Protein AF-A0A0S4LIB9-F1 (afdb_monomer_lite)

pLDDT: mean 82.07, std 19.4, range [25.3, 97.94]

Secondary structure (DSSP, 8-state):
---HHHHHHHHHHHHHHHHHHHHHHHHHHHHHHHHHHTTTTTHHHHTTSHHHHHHHHHHHHHHHHHHHHHHH-TT-TTSHHHHHHHHHHTHHHHSHHHHHHHHTPPTT-GGG-S----HHHHHHHHHHHHT-THHHHHHHHIIIIIIS--HHHHH-HHHHHHHS---HHHHHHHHHHHHSTTTS--S-SSS-S--

Structure (mmCIF, N/CA/C/O backbone):
data_AF-A0A0S4LIB9-F1
#
_entry.id   AF-A0A0S4LIB9-F1
#
loop_
_atom_site.group_PDB
_atom_site.id
_atom_site.type_symbol
_atom_site.label_atom_id
_atom_site.label_alt_id
_atom_site.label_comp_id
_atom_site.label_asym_id
_atom_site.label_entity_id
_atom_site.label_seq_id
_atom_site.pdbx_PDB_ins_code
_atom_site.Cartn_x
_atom_site.Cartn_y
_atom_site.Cartn_z
_atom_site.occupancy
_atom_site.B_iso_or_equiv
_atom_site.auth_seq_id
_atom_site.auth_comp_id
_atom_site.auth_asym_id
_atom_site.auth_atom_id
_atom_site.pdbx_PDB_model_num
ATOM 1 N N . MET A 1 1 ? -10.037 14.309 29.198 1.00 54.78 1 MET A N 1
ATOM 2 C CA . MET A 1 1 ? -11.025 13.397 28.582 1.00 54.78 1 MET A CA 1
ATOM 3 C C . MET A 1 1 ? -11.028 13.660 27.088 1.00 54.78 1 MET A C 1
ATOM 5 O O . MET A 1 1 ? -11.389 14.761 26.694 1.00 54.78 1 MET A O 1
ATOM 9 N N . THR A 1 2 ? -10.557 12.719 26.272 1.00 66.50 2 THR A N 1
ATOM 10 C CA . THR A 1 2 ? -10.543 12.875 24.808 1.00 66.50 2 THR A CA 1
ATOM 11 C C . THR A 1 2 ? -11.977 12.878 24.280 1.00 66.50 2 THR A C 1
ATOM 13 O O . THR A 1 2 ? -12.785 12.035 24.670 1.00 66.50 2 THR A O 1
ATOM 16 N N . ASN A 1 3 ? -12.316 13.844 23.427 1.00 86.75 3 ASN A N 1
ATOM 17 C CA . ASN A 1 3 ? -13.663 13.992 22.889 1.00 86.75 3 ASN A CA 1
ATOM 18 C C . ASN A 1 3 ? -13.967 12.844 21.909 1.00 86.75 3 ASN A C 1
ATOM 20 O O . ASN A 1 3 ? -13.290 12.690 20.897 1.00 86.75 3 ASN A O 1
ATOM 24 N N . ILE A 1 4 ? -15.002 12.046 22.186 1.00 86.19 4 ILE A N 1
ATOM 25 C CA . ILE A 1 4 ? -15.409 10.899 21.351 1.00 86.19 4 ILE A CA 1
ATOM 26 C C . ILE A 1 4 ? -15.610 11.311 19.888 1.00 86.19 4 ILE A C 1
ATOM 28 O O . ILE A 1 4 ? -15.145 10.623 18.983 1.00 86.19 4 ILE A O 1
ATOM 32 N N . ARG A 1 5 ? -16.251 12.464 19.655 1.00 87.06 5 ARG A N 1
ATOM 33 C CA . ARG A 1 5 ? -16.500 12.976 18.298 1.00 87.06 5 ARG A CA 1
ATOM 34 C C . ARG A 1 5 ? -15.205 13.295 17.559 1.00 87.06 5 ARG A C 1
ATOM 36 O O . ARG A 1 5 ? -15.140 13.183 16.339 1.00 87.06 5 ARG A O 1
ATOM 43 N N . GLU A 1 6 ? -14.177 13.710 18.292 1.00 91.31 6 GLU A N 1
ATOM 44 C CA . GLU A 1 6 ? -12.869 14.006 17.722 1.00 91.31 6 GLU A CA 1
ATOM 45 C C . GLU A 1 6 ? -12.156 12.726 17.284 1.00 91.31 6 GLU A C 1
ATOM 47 O O . GLU A 1 6 ? -11.658 12.676 16.163 1.00 91.31 6 GLU A O 1
ATOM 52 N N . ILE A 1 7 ? -12.188 11.671 18.105 1.00 90.81 7 ILE A N 1
ATOM 53 C CA . ILE A 1 7 ? -11.629 10.354 17.754 1.00 90.81 7 ILE A CA 1
ATOM 54 C C . ILE A 1 7 ? -12.333 9.782 16.519 1.00 90.81 7 ILE A C 1
ATOM 56 O O . ILE A 1 7 ? -11.667 9.289 15.614 1.00 90.81 7 ILE A O 1
ATOM 60 N N . GLU A 1 8 ? -13.663 9.882 16.438 1.00 88.81 8 GLU A N 1
ATOM 61 C CA . GLU A 1 8 ? -14.413 9.436 15.256 1.00 88.81 8 GLU A CA 1
ATOM 62 C C . GLU A 1 8 ? -14.016 10.215 14.004 1.00 88.81 8 GLU A C 1
ATOM 64 O O . GLU A 1 8 ? -13.727 9.623 12.966 1.00 88.81 8 GLU A O 1
ATOM 69 N N . LYS A 1 9 ? -13.935 11.546 14.103 1.00 92.62 9 LYS A N 1
ATOM 70 C CA . LYS A 1 9 ? -13.492 12.381 12.986 1.00 92.62 9 LYS A CA 1
ATOM 71 C C . LYS A 1 9 ? -12.070 12.023 12.553 1.00 92.62 9 LYS A C 1
ATOM 73 O O . LYS A 1 9 ? -11.800 11.958 11.353 1.00 92.62 9 LYS A O 1
ATOM 78 N N . GLN A 1 10 ? -11.167 11.785 13.504 1.00 93.56 10 GLN A N 1
ATOM 79 C CA . GLN A 1 10 ? -9.797 11.358 13.224 1.00 93.56 10 GLN A CA 1
ATOM 80 C C . GLN A 1 10 ? -9.772 9.988 12.543 1.00 93.56 10 GLN A C 1
ATOM 82 O O . GLN A 1 10 ? -9.102 9.854 11.523 1.00 93.56 10 GLN A O 1
ATOM 87 N N . PHE A 1 11 ? -10.540 9.012 13.034 1.00 91.94 11 PHE A N 1
ATOM 88 C CA . PHE A 1 11 ? -10.666 7.688 12.424 1.00 91.94 11 PHE A CA 1
ATOM 89 C C . PHE A 1 11 ? -11.157 7.779 10.976 1.00 91.94 11 PHE A C 1
ATOM 91 O O . PHE A 1 11 ? -10.523 7.233 10.075 1.00 91.94 11 PHE A O 1
ATOM 98 N N . GLU A 1 12 ? -12.244 8.517 10.739 1.00 91.38 12 GLU A N 1
ATOM 99 C CA . GLU A 1 12 ? -12.816 8.712 9.404 1.00 91.38 12 GLU A CA 1
ATOM 100 C C . GLU A 1 12 ? -11.836 9.404 8.457 1.00 91.38 12 GLU A C 1
ATOM 102 O O . GLU A 1 12 ? -11.647 8.971 7.320 1.00 91.38 12 GLU A O 1
ATOM 107 N N . THR A 1 13 ? -11.142 10.431 8.948 1.00 94.44 13 THR A N 1
ATOM 108 C CA . THR A 1 13 ? -10.100 11.126 8.185 1.00 94.44 13 THR A CA 1
ATOM 109 C C . THR A 1 13 ? -8.956 10.177 7.835 1.00 94.44 13 THR A C 1
ATOM 111 O O . THR A 1 13 ? -8.497 10.151 6.694 1.00 94.44 13 THR A O 1
ATOM 114 N N . TYR A 1 14 ? -8.506 9.365 8.794 1.00 93.88 14 TYR A N 1
ATOM 115 C CA . TYR A 1 14 ? -7.437 8.395 8.581 1.00 93.88 14 TYR A CA 1
ATOM 116 C C . TYR A 1 14 ? -7.839 7.359 7.531 1.00 93.88 14 TYR A C 1
ATOM 118 O O . TYR A 1 14 ? -7.091 7.108 6.586 1.00 93.88 14 TYR A O 1
ATOM 126 N N . ARG A 1 15 ? -9.050 6.810 7.658 1.00 91.19 15 ARG A N 1
ATOM 127 C CA . ARG A 1 15 ? -9.624 5.840 6.726 1.00 91.19 15 ARG A CA 1
ATOM 128 C C . ARG A 1 15 ? -9.729 6.414 5.316 1.00 91.19 15 ARG A C 1
ATOM 130 O O . ARG A 1 15 ? -9.268 5.778 4.371 1.00 91.19 15 ARG A O 1
ATOM 137 N N . ALA A 1 16 ? -10.301 7.609 5.168 1.00 92.81 16 ALA A N 1
ATOM 138 C CA . ALA A 1 16 ? -10.462 8.267 3.874 1.00 92.81 16 ALA A CA 1
ATOM 139 C C . ALA A 1 16 ? -9.106 8.540 3.207 1.00 92.81 16 ALA A C 1
ATOM 141 O O . ALA A 1 16 ? -8.923 8.239 2.025 1.00 92.81 16 ALA A O 1
ATOM 142 N N . ASN A 1 17 ? -8.136 9.037 3.979 1.00 93.06 17 ASN A N 1
ATOM 143 C CA . ASN A 1 17 ? -6.787 9.289 3.488 1.00 93.06 17 ASN A CA 1
ATOM 144 C C . ASN A 1 17 ? -6.104 7.991 3.054 1.00 93.06 17 ASN A C 1
ATOM 146 O O . ASN A 1 17 ? -5.649 7.907 1.918 1.00 93.06 17 ASN A O 1
ATOM 150 N N . LEU A 1 18 ? -6.083 6.956 3.901 1.00 92.94 18 LEU A N 1
ATOM 151 C CA . LEU A 1 18 ? -5.484 5.670 3.539 1.00 92.94 18 LEU A CA 1
ATOM 152 C C . LEU A 1 18 ? -6.138 5.065 2.302 1.00 92.94 18 LEU A C 1
ATOM 154 O O . LEU A 1 18 ? -5.420 4.591 1.432 1.00 92.94 18 LEU A O 1
ATOM 158 N N . ASN A 1 19 ? -7.467 5.122 2.189 1.00 91.06 19 ASN A N 1
ATOM 159 C CA . ASN A 1 19 ? -8.179 4.621 1.018 1.00 91.06 19 ASN A CA 1
ATOM 160 C C . ASN A 1 19 ? -7.799 5.380 -0.264 1.00 91.06 19 ASN A C 1
ATOM 162 O O . ASN A 1 19 ? -7.596 4.767 -1.311 1.00 91.06 19 ASN A O 1
ATOM 166 N N . SER A 1 20 ? -7.663 6.705 -0.186 1.00 91.88 20 SER A N 1
ATOM 167 C CA . SER A 1 20 ? -7.217 7.533 -1.312 1.00 91.88 20 SER A CA 1
ATOM 168 C C . SER A 1 20 ? -5.798 7.163 -1.759 1.00 91.88 20 SER A C 1
ATOM 170 O O . SER A 1 20 ? -5.552 6.935 -2.944 1.00 91.88 20 SER A O 1
ATOM 172 N N . GLU A 1 21 ? -4.874 7.007 -0.809 1.00 91.44 21 GLU A N 1
ATOM 173 C CA . GLU A 1 21 ? -3.478 6.653 -1.095 1.00 91.44 21 GLU A CA 1
ATOM 174 C C . GLU A 1 21 ? -3.339 5.213 -1.619 1.00 91.44 21 GLU A C 1
ATOM 176 O O . GLU A 1 21 ? -2.616 4.954 -2.583 1.00 91.44 21 GLU A O 1
ATOM 181 N N . ALA A 1 22 ? -4.095 4.280 -1.043 1.00 88.56 22 ALA A N 1
ATOM 182 C CA . ALA A 1 22 ? -4.253 2.907 -1.508 1.00 88.56 22 ALA A CA 1
ATOM 183 C C . ALA A 1 22 ? -4.773 2.836 -2.952 1.00 88.56 22 ALA A C 1
ATOM 185 O O . ALA A 1 22 ? -4.210 2.129 -3.791 1.00 88.56 22 ALA A O 1
ATOM 186 N N . THR A 1 23 ? -5.824 3.602 -3.251 1.00 90.00 23 THR A N 1
ATOM 187 C CA . THR A 1 23 ? -6.418 3.689 -4.591 1.00 90.00 23 THR A CA 1
ATOM 188 C C . THR A 1 23 ? -5.414 4.254 -5.586 1.00 90.00 23 THR A C 1
ATOM 190 O O . THR A 1 23 ? -5.241 3.711 -6.676 1.00 90.00 23 THR A O 1
ATOM 193 N N . ARG A 1 24 ? -4.692 5.310 -5.203 1.00 91.25 24 ARG A N 1
ATOM 194 C CA . ARG A 1 24 ? -3.637 5.905 -6.025 1.00 91.25 24 ARG A CA 1
ATOM 195 C C . ARG A 1 24 ? -2.539 4.894 -6.357 1.00 91.25 24 ARG A C 1
ATOM 197 O O . ARG A 1 24 ? -2.194 4.748 -7.530 1.00 91.25 24 ARG A O 1
ATOM 204 N N . LEU A 1 25 ? -2.038 4.157 -5.362 1.00 90.38 25 LEU A N 1
ATOM 205 C CA . LEU A 1 25 ? -1.065 3.086 -5.584 1.00 90.38 25 LEU A CA 1
ATOM 206 C C . LEU A 1 25 ? -1.624 2.011 -6.530 1.00 90.38 25 LEU A C 1
ATOM 208 O O . LEU A 1 25 ? -0.943 1.611 -7.475 1.00 90.38 25 LEU A O 1
ATOM 212 N N . ALA A 1 26 ? -2.867 1.572 -6.320 1.00 87.25 26 ALA A N 1
ATOM 213 C CA . ALA A 1 26 ? -3.513 0.587 -7.183 1.00 87.25 26 ALA A CA 1
ATOM 214 C C . ALA A 1 26 ? -3.605 1.069 -8.642 1.00 87.25 26 ALA A C 1
ATOM 216 O O . ALA A 1 26 ? -3.322 0.294 -9.557 1.00 87.25 26 ALA A O 1
ATOM 217 N N . CYS A 1 27 ? -3.919 2.348 -8.869 1.00 89.94 27 CYS A N 1
ATOM 218 C CA . CYS A 1 27 ? -3.935 2.957 -10.198 1.00 89.94 27 CYS A CA 1
ATOM 219 C C . CYS A 1 27 ? -2.549 2.958 -10.857 1.00 89.94 27 CYS A C 1
ATOM 221 O O . CYS A 1 27 ? -2.440 2.577 -12.024 1.00 89.94 27 CYS A O 1
ATOM 223 N N . TYR A 1 28 ? -1.487 3.328 -10.129 1.00 90.88 28 TYR A N 1
ATOM 224 C CA . TYR A 1 28 ? -0.123 3.281 -10.669 1.00 90.88 28 TYR A CA 1
ATOM 225 C C . TYR A 1 28 ? 0.289 1.864 -11.051 1.00 90.88 28 TYR A C 1
ATOM 227 O O . TYR A 1 28 ? 0.754 1.647 -12.168 1.00 90.88 28 TYR A O 1
ATOM 235 N N . VAL A 1 29 ? 0.049 0.890 -10.168 1.00 87.75 29 VAL A N 1
ATOM 236 C CA . VAL A 1 29 ? 0.340 -0.524 -10.439 1.00 87.75 29 VAL A CA 1
ATOM 237 C C . VAL A 1 29 ? -0.451 -1.018 -11.649 1.00 87.75 29 VAL A C 1
ATOM 239 O O . VAL A 1 29 ? 0.112 -1.685 -12.515 1.00 87.75 29 VAL A O 1
ATOM 242 N N . ALA A 1 30 ? -1.739 -0.678 -11.749 1.00 87.56 30 ALA A N 1
ATOM 243 C CA . ALA A 1 30 ? -2.583 -1.087 -12.867 1.00 87.56 30 ALA A CA 1
ATOM 244 C C . ALA A 1 30 ? -2.116 -0.491 -14.203 1.00 87.56 30 ALA A C 1
ATOM 246 O O . ALA A 1 30 ? -2.070 -1.209 -15.203 1.00 87.56 30 ALA A O 1
ATOM 247 N N . LEU A 1 31 ? -1.753 0.795 -14.230 1.00 93.00 31 LEU A N 1
ATOM 248 C CA . LEU A 1 31 ? -1.257 1.455 -15.436 1.00 93.00 31 LEU A CA 1
ATOM 249 C C . LEU A 1 31 ? 0.112 0.909 -15.852 1.00 93.00 31 LEU A C 1
ATOM 251 O O . LEU A 1 31 ? 0.278 0.510 -17.002 1.00 93.00 31 LEU A O 1
ATOM 255 N N . TYR A 1 32 ? 1.056 0.827 -14.912 1.00 90.44 32 TYR A N 1
ATOM 256 C CA . TYR A 1 32 ? 2.389 0.265 -15.137 1.00 90.44 32 TYR A CA 1
ATOM 257 C C . TYR A 1 32 ? 2.297 -1.162 -15.693 1.00 90.44 32 TYR A C 1
ATOM 259 O O . TYR A 1 32 ? 2.910 -1.485 -16.709 1.00 90.44 32 TYR A O 1
ATOM 267 N N . LYS A 1 33 ? 1.429 -1.990 -15.100 1.00 86.75 33 LYS A N 1
ATOM 268 C CA . LYS A 1 33 ? 1.143 -3.343 -15.578 1.00 86.75 33 LYS A CA 1
ATOM 269 C C . LYS A 1 33 ? 0.597 -3.353 -17.008 1.00 86.75 33 LYS A C 1
ATOM 271 O O . LYS A 1 33 ? 1.079 -4.123 -17.831 1.00 86.75 33 LYS A O 1
ATOM 276 N N . ARG A 1 34 ? -0.403 -2.519 -17.316 1.00 91.31 34 ARG A N 1
ATOM 277 C CA . ARG A 1 34 ? -0.998 -2.457 -18.663 1.00 91.31 34 ARG A CA 1
ATOM 278 C C . ARG A 1 34 ? 0.022 -2.039 -19.718 1.00 91.31 34 ARG A C 1
ATOM 280 O O . ARG A 1 34 ? 0.034 -2.633 -20.790 1.00 91.31 34 ARG A O 1
ATOM 287 N N . LEU A 1 35 ? 0.872 -1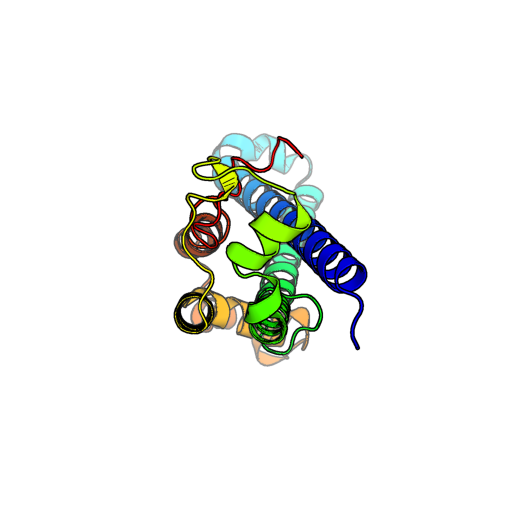.056 -19.415 1.00 91.69 35 LEU A N 1
ATOM 288 C CA . LEU A 1 35 ? 1.952 -0.631 -20.311 1.00 91.69 35 LEU A CA 1
ATOM 289 C C . LEU A 1 35 ? 2.951 -1.765 -20.557 1.00 91.69 35 LEU A C 1
ATOM 291 O O . LEU A 1 35 ? 3.347 -1.990 -21.696 1.00 91.69 35 LEU A O 1
ATOM 295 N N . TYR A 1 36 ? 3.309 -2.511 -19.511 1.00 88.94 36 TYR A N 1
ATOM 296 C CA . TYR A 1 36 ? 4.219 -3.645 -19.628 1.00 88.94 36 TYR A CA 1
ATOM 297 C C . TYR A 1 36 ? 3.622 -4.798 -20.452 1.00 88.94 36 TYR A C 1
ATOM 299 O O . TYR A 1 36 ? 4.251 -5.268 -21.396 1.00 88.94 36 TYR A O 1
ATOM 307 N N . GLU A 1 37 ? 2.393 -5.228 -20.141 1.00 88.88 37 GLU A N 1
ATOM 308 C CA . GLU A 1 37 ? 1.721 -6.343 -20.831 1.00 88.88 37 GLU A CA 1
ATOM 309 C C . GLU A 1 37 ? 1.414 -6.030 -22.300 1.00 88.88 37 GLU A C 1
ATOM 311 O O . GLU A 1 37 ? 1.467 -6.930 -23.135 1.00 88.88 37 GLU A O 1
ATOM 316 N N . ARG A 1 38 ? 1.105 -4.766 -22.626 1.00 92.81 38 ARG A N 1
ATOM 317 C CA . ARG A 1 38 ? 0.766 -4.343 -23.994 1.00 92.81 38 ARG A CA 1
ATOM 318 C C . ARG A 1 38 ? 1.962 -3.874 -24.821 1.00 92.81 38 ARG A C 1
ATOM 320 O O . ARG A 1 38 ? 1.802 -3.430 -25.956 1.00 92.81 38 ARG A O 1
ATOM 327 N N . ARG A 1 39 ? 3.175 -3.949 -24.269 1.00 91.19 39 ARG A N 1
ATOM 328 C CA . ARG A 1 39 ? 4.379 -3.468 -24.955 1.00 91.19 39 ARG A CA 1
ATOM 329 C C . ARG A 1 39 ? 4.632 -4.214 -26.262 1.00 91.19 39 ARG A C 1
ATOM 331 O O . ARG A 1 39 ? 4.985 -3.591 -27.256 1.00 91.19 39 ARG A O 1
ATOM 338 N N . ASN A 1 40 ? 4.454 -5.534 -26.260 1.00 88.56 40 ASN A N 1
ATOM 339 C CA . ASN A 1 40 ? 4.797 -6.374 -27.409 1.00 88.56 40 ASN A CA 1
ATOM 340 C C . ASN A 1 40 ? 3.812 -6.210 -28.570 1.00 88.56 40 ASN A C 1
ATOM 342 O O . ASN A 1 40 ? 4.234 -6.162 -29.721 1.00 88.56 40 ASN A O 1
ATOM 346 N N . ASP A 1 41 ? 2.513 -6.090 -28.291 1.00 95.81 41 ASP A N 1
ATOM 347 C CA . ASP A 1 41 ? 1.488 -5.957 -29.331 1.00 95.81 41 ASP A CA 1
ATOM 348 C C . ASP A 1 41 ? 1.242 -4.503 -29.767 1.00 95.81 41 ASP A C 1
ATOM 350 O O . ASP A 1 41 ? 0.597 -4.283 -30.788 1.00 95.81 41 ASP A O 1
ATOM 354 N N . ARG A 1 42 ? 1.767 -3.515 -29.026 1.00 95.25 42 ARG A N 1
ATOM 355 C CA . ARG A 1 42 ? 1.716 -2.078 -29.365 1.00 95.25 42 ARG A CA 1
ATOM 356 C C . ARG A 1 42 ? 3.090 -1.457 -29.596 1.00 95.25 42 ARG A C 1
ATOM 358 O O . ARG A 1 42 ? 3.257 -0.242 -29.489 1.00 95.25 42 ARG A O 1
ATOM 365 N N . LEU A 1 43 ? 4.090 -2.284 -29.904 1.00 95.31 43 LEU A N 1
ATOM 366 C CA . LEU A 1 43 ? 5.476 -1.838 -30.035 1.00 95.31 43 LEU A CA 1
ATOM 367 C C . LEU A 1 43 ? 5.628 -0.756 -31.110 1.00 95.31 43 LEU A C 1
ATOM 369 O O . LEU A 1 43 ? 6.347 0.220 -30.907 1.00 95.31 43 LEU A O 1
ATOM 373 N N . ARG A 1 44 ? 4.924 -0.904 -32.240 1.00 97.19 44 ARG A N 1
ATOM 374 C CA . ARG A 1 44 ? 4.965 0.062 -33.345 1.00 97.19 44 ARG A CA 1
ATOM 375 C C . ARG A 1 44 ? 4.459 1.433 -32.901 1.00 97.19 44 ARG A C 1
ATOM 377 O O . ARG A 1 44 ? 5.098 2.435 -33.201 1.00 97.19 44 ARG A O 1
ATOM 384 N N . GLU A 1 45 ? 3.339 1.475 -32.189 1.00 96.81 45 GLU A N 1
ATOM 385 C CA . GLU A 1 45 ? 2.737 2.705 -31.685 1.00 96.81 45 GLU A CA 1
ATOM 386 C C . GLU A 1 45 ? 3.592 3.335 -30.580 1.00 96.81 45 GLU A C 1
ATOM 388 O O . GLU A 1 45 ? 3.809 4.545 -30.586 1.00 96.81 45 GLU A O 1
ATOM 393 N N . MET A 1 46 ? 4.142 2.529 -29.667 1.00 95.31 46 MET A N 1
ATOM 394 C CA . MET A 1 46 ? 5.036 3.023 -28.613 1.00 95.31 46 MET A CA 1
ATOM 395 C C . MET A 1 46 ? 6.342 3.602 -29.178 1.00 95.31 46 MET A C 1
ATOM 397 O O . MET A 1 46 ? 6.862 4.587 -28.653 1.00 95.31 46 MET A O 1
ATOM 401 N N . ASN A 1 47 ? 6.837 3.048 -30.287 1.00 96.31 47 ASN A N 1
ATOM 402 C CA . ASN A 1 47 ? 8.027 3.539 -30.982 1.00 96.31 47 ASN A CA 1
ATOM 403 C C . ASN A 1 47 ? 7.814 4.868 -31.727 1.00 96.31 47 ASN A C 1
ATOM 405 O O . ASN A 1 47 ? 8.792 5.441 -32.198 1.00 96.31 47 ASN A O 1
ATOM 409 N N . LEU A 1 48 ? 6.585 5.398 -31.803 1.00 97.94 48 LEU A N 1
ATOM 410 C CA . LEU A 1 48 ? 6.354 6.767 -32.286 1.00 97.94 48 LEU A CA 1
ATOM 411 C C . LEU A 1 48 ? 6.870 7.820 -31.293 1.00 97.94 48 LEU A C 1
ATOM 413 O O . LEU A 1 48 ? 7.245 8.915 -31.699 1.00 97.94 48 LEU A O 1
ATOM 417 N N . ALA A 1 49 ? 6.895 7.493 -29.997 1.00 97.38 49 ALA A N 1
ATOM 418 C CA . ALA A 1 49 ? 7.349 8.387 -28.933 1.00 97.38 49 ALA A CA 1
ATOM 419 C C . ALA A 1 49 ? 8.094 7.605 -27.830 1.00 97.38 49 ALA A C 1
ATOM 421 O O . ALA A 1 49 ? 7.652 7.570 -26.678 1.00 97.38 49 ALA A O 1
ATOM 422 N N . PRO A 1 50 ? 9.238 6.973 -28.149 1.00 95.50 50 PRO A N 1
ATOM 423 C CA . PRO A 1 50 ? 9.905 6.044 -27.239 1.00 95.50 50 PRO A CA 1
ATOM 424 C C . PRO A 1 50 ? 10.354 6.723 -25.940 1.00 95.50 50 PRO A C 1
ATOM 426 O O . PRO A 1 50 ? 10.168 6.162 -24.863 1.00 95.50 50 PRO A O 1
ATOM 429 N N . ALA A 1 51 ? 10.869 7.955 -26.021 1.00 96.88 51 ALA A N 1
ATOM 430 C CA . ALA A 1 51 ? 11.283 8.725 -24.849 1.00 96.88 51 ALA A CA 1
ATOM 431 C C . ALA A 1 51 ? 10.122 8.943 -23.864 1.00 96.88 51 ALA A C 1
ATOM 433 O O . ALA A 1 51 ? 10.290 8.739 -22.667 1.00 96.88 51 ALA A O 1
ATOM 434 N N . PHE A 1 52 ? 8.925 9.268 -24.367 1.00 97.00 52 PHE A N 1
ATOM 435 C CA . PHE A 1 52 ? 7.740 9.447 -23.527 1.00 97.00 52 PHE A CA 1
ATOM 436 C C . PHE A 1 52 ? 7.384 8.161 -22.776 1.00 97.00 52 PHE A C 1
ATOM 438 O O . PHE A 1 52 ? 7.236 8.184 -21.555 1.00 97.00 52 PHE A O 1
ATOM 445 N N . PHE A 1 53 ? 7.273 7.032 -23.483 1.00 95.12 53 PHE A N 1
ATOM 446 C CA . PHE A 1 53 ? 6.874 5.771 -22.857 1.00 95.12 53 PHE A CA 1
ATOM 447 C C . PHE A 1 53 ? 7.927 5.234 -21.888 1.00 95.12 53 PHE A C 1
ATOM 449 O O . PHE A 1 53 ? 7.551 4.710 -20.839 1.00 95.12 53 PHE A O 1
ATOM 456 N N . LEU A 1 54 ? 9.218 5.384 -22.196 1.00 93.00 54 LEU A N 1
ATOM 457 C CA . LEU A 1 54 ? 10.300 5.009 -21.284 1.00 93.00 54 LEU A CA 1
ATOM 458 C C . LEU A 1 54 ? 10.249 5.852 -20.007 1.00 93.00 54 LEU A C 1
ATOM 460 O O . LEU A 1 54 ? 10.107 5.298 -18.919 1.00 93.00 54 LEU A O 1
ATOM 464 N N . THR A 1 55 ? 10.242 7.182 -20.132 1.00 95.81 55 THR A N 1
ATOM 465 C CA . THR A 1 55 ? 10.185 8.081 -18.972 1.00 95.81 55 THR A CA 1
ATOM 466 C C . THR A 1 55 ? 8.921 7.868 -18.141 1.00 95.81 55 THR A C 1
ATOM 468 O O . THR A 1 55 ? 8.999 7.823 -16.915 1.00 95.81 55 THR A O 1
ATOM 471 N N . ALA A 1 56 ? 7.758 7.692 -18.773 1.00 96.25 56 ALA A N 1
ATOM 472 C CA . ALA A 1 56 ? 6.509 7.431 -18.061 1.00 96.25 56 ALA A CA 1
ATOM 473 C C . ALA A 1 56 ? 6.547 6.096 -17.300 1.00 96.25 56 ALA A C 1
ATOM 475 O O . ALA A 1 56 ? 6.084 6.020 -16.162 1.00 96.25 56 ALA A O 1
ATOM 476 N N . THR A 1 57 ? 7.116 5.053 -17.906 1.00 93.19 57 THR A N 1
ATOM 477 C CA . THR A 1 57 ? 7.254 3.725 -17.291 1.00 93.19 57 THR A CA 1
ATOM 478 C C . THR A 1 57 ? 8.197 3.772 -16.087 1.00 93.19 57 THR A C 1
ATOM 480 O O . THR A 1 57 ? 7.843 3.268 -15.020 1.00 93.19 57 THR A O 1
ATOM 483 N N . ASP A 1 58 ? 9.345 4.440 -16.219 1.00 91.38 58 ASP A N 1
ATOM 484 C CA . ASP A 1 58 ? 10.326 4.600 -15.140 1.00 91.38 58 ASP A CA 1
ATOM 485 C C . ASP A 1 58 ? 9.779 5.458 -13.990 1.00 91.38 58 ASP A C 1
ATOM 487 O O . ASP A 1 58 ? 9.935 5.120 -12.810 1.00 91.38 58 ASP A O 1
ATOM 491 N N . ALA A 1 59 ? 9.074 6.545 -14.318 1.00 95.50 59 ALA A N 1
ATOM 492 C CA . ALA A 1 59 ? 8.416 7.397 -13.334 1.00 95.50 59 ALA A CA 1
ATOM 493 C C . ALA A 1 59 ? 7.313 6.643 -12.578 1.00 95.50 59 ALA A C 1
ATOM 495 O O . ALA A 1 59 ? 7.222 6.752 -11.354 1.00 95.50 59 ALA A O 1
ATOM 496 N N . LEU A 1 60 ? 6.502 5.841 -13.278 1.00 93.81 60 LEU A N 1
ATOM 497 C CA . LEU A 1 60 ? 5.478 4.997 -12.657 1.00 93.81 60 LEU A CA 1
ATOM 498 C C . LEU A 1 60 ? 6.093 3.966 -11.714 1.00 93.81 60 LEU A C 1
ATOM 500 O O . LEU A 1 60 ? 5.612 3.810 -10.593 1.00 93.81 60 LEU A O 1
ATOM 504 N N . PHE A 1 61 ? 7.157 3.287 -12.137 1.00 90.56 61 PHE A N 1
ATOM 505 C CA . PHE A 1 61 ? 7.846 2.311 -11.298 1.00 90.56 61 PHE A CA 1
ATOM 506 C C . PHE A 1 61 ? 8.411 2.952 -10.024 1.00 90.56 61 PHE A C 1
ATOM 508 O O . PHE A 1 61 ? 8.165 2.465 -8.919 1.00 90.56 61 PHE A O 1
ATOM 515 N N . SER A 1 62 ? 9.077 4.099 -10.170 1.00 92.12 62 SER A N 1
ATOM 516 C CA . SER A 1 62 ? 9.597 4.887 -9.047 1.00 92.12 62 SER A CA 1
ATOM 517 C C . SER A 1 62 ? 8.478 5.306 -8.090 1.00 92.12 62 SER A C 1
ATOM 519 O O . SER A 1 62 ? 8.594 5.145 -6.875 1.00 92.12 62 SER A O 1
ATOM 521 N N . ALA A 1 63 ? 7.352 5.786 -8.628 1.00 94.75 63 ALA A N 1
ATOM 522 C CA . ALA A 1 63 ? 6.187 6.143 -7.829 1.00 94.75 63 ALA A CA 1
ATOM 523 C C . ALA A 1 63 ? 5.648 4.933 -7.054 1.00 94.75 63 ALA A C 1
ATOM 525 O O . ALA A 1 63 ? 5.385 5.053 -5.861 1.00 94.75 63 ALA A O 1
ATOM 526 N N . ILE A 1 64 ? 5.522 3.761 -7.684 1.00 92.19 64 ILE A N 1
ATOM 527 C CA . ILE A 1 64 ? 5.065 2.535 -7.012 1.00 92.19 64 ILE A CA 1
ATOM 528 C C . ILE A 1 64 ? 5.972 2.201 -5.824 1.00 92.19 64 ILE A C 1
ATOM 530 O O . ILE A 1 64 ? 5.451 1.956 -4.737 1.00 92.19 64 ILE A O 1
ATOM 534 N N . ILE A 1 65 ? 7.298 2.232 -5.998 1.00 90.31 65 ILE A N 1
ATOM 535 C CA . ILE A 1 65 ? 8.250 1.939 -4.914 1.00 90.31 65 ILE A CA 1
ATOM 536 C C . ILE A 1 65 ? 8.049 2.897 -3.736 1.00 90.31 65 ILE A C 1
ATOM 538 O O . ILE A 1 65 ? 7.874 2.451 -2.601 1.00 90.31 65 ILE A O 1
ATOM 542 N N . LEU A 1 66 ? 8.008 4.204 -4.007 1.00 91.62 66 LEU A N 1
ATOM 543 C CA . LEU A 1 66 ? 7.835 5.227 -2.973 1.00 91.62 66 LEU A CA 1
ATOM 544 C C . LEU A 1 66 ? 6.481 5.111 -2.258 1.00 91.62 66 LEU A C 1
ATOM 546 O O . LEU A 1 66 ? 6.401 5.283 -1.042 1.00 91.62 66 LEU A O 1
ATOM 550 N N . TRP A 1 67 ? 5.408 4.811 -2.993 1.00 92.12 67 TRP A N 1
ATOM 551 C CA . TRP A 1 67 ? 4.064 4.686 -2.428 1.00 92.12 67 TRP A CA 1
ATOM 552 C C . TRP A 1 67 ? 3.876 3.418 -1.601 1.00 92.12 67 TRP A C 1
ATOM 554 O O . TRP A 1 67 ? 3.227 3.479 -0.555 1.00 92.12 67 TRP A O 1
ATOM 564 N N . VAL A 1 68 ? 4.449 2.290 -2.031 1.00 91.44 68 VAL A N 1
ATOM 565 C CA . VAL A 1 68 ? 4.468 1.063 -1.224 1.00 91.44 68 VAL A CA 1
ATOM 566 C C . VAL A 1 68 ? 5.208 1.326 0.078 1.00 91.44 68 VAL A C 1
ATOM 568 O O . VAL A 1 68 ? 4.667 1.068 1.150 1.00 91.44 68 VAL A O 1
ATOM 571 N N . ASP A 1 69 ? 6.399 1.910 0.010 1.00 89.94 69 ASP A N 1
ATOM 572 C CA . ASP A 1 69 ? 7.153 2.211 1.217 1.00 89.94 69 ASP A CA 1
ATOM 573 C C . ASP A 1 69 ? 6.390 3.148 2.170 1.00 89.94 69 ASP A C 1
ATOM 575 O O . ASP A 1 69 ? 6.189 2.821 3.338 1.00 89.94 69 ASP A O 1
ATOM 579 N N . LYS A 1 70 ? 5.856 4.265 1.659 1.00 91.00 70 LYS A N 1
ATOM 580 C CA . LYS A 1 70 ? 5.079 5.228 2.454 1.00 91.00 70 LYS A CA 1
ATOM 581 C C . LYS A 1 70 ? 3.884 4.585 3.171 1.00 91.00 70 LYS A C 1
ATOM 583 O O . LYS A 1 70 ? 3.571 4.976 4.297 1.00 91.00 70 LYS A O 1
ATOM 588 N N . LEU A 1 71 ? 3.192 3.642 2.527 1.00 92.50 71 LEU A N 1
ATOM 589 C CA . LEU A 1 71 ? 2.014 2.979 3.097 1.00 92.50 71 LEU A CA 1
ATOM 590 C C . LEU A 1 71 ? 2.370 1.887 4.111 1.00 92.50 71 LEU A C 1
ATOM 592 O O . LEU A 1 71 ? 1.626 1.702 5.076 1.00 92.50 71 LEU A O 1
ATOM 596 N N . PHE A 1 72 ? 3.476 1.173 3.901 1.00 92.94 72 PHE A N 1
ATOM 597 C CA . PHE A 1 72 ? 3.795 -0.053 4.636 1.00 92.94 72 PHE A CA 1
ATOM 598 C C . PHE A 1 72 ? 4.991 0.064 5.592 1.00 92.94 72 PHE A C 1
ATOM 600 O O . PHE A 1 72 ? 5.252 -0.876 6.336 1.00 92.94 72 PHE A O 1
ATOM 607 N N . VAL A 1 73 ? 5.697 1.195 5.645 1.00 91.56 73 VAL A N 1
ATOM 608 C CA . VAL A 1 73 ? 6.790 1.395 6.607 1.00 91.56 73 VAL A CA 1
ATOM 609 C C . VAL A 1 73 ? 6.261 1.490 8.046 1.00 91.56 73 VAL A C 1
ATOM 611 O O . VAL A 1 73 ? 5.383 2.297 8.355 1.00 91.56 73 VAL A O 1
ATOM 614 N N . GLU A 1 74 ? 6.817 0.683 8.957 1.00 91.06 74 GLU A N 1
ATOM 615 C CA . GLU A 1 74 ? 6.336 0.598 10.349 1.00 91.06 74 GLU A CA 1
ATOM 616 C C . GLU A 1 74 ? 6.463 1.917 11.113 1.00 91.06 74 GLU A C 1
ATOM 618 O O . GLU A 1 74 ? 5.577 2.294 11.875 1.00 91.06 74 GLU A O 1
ATOM 623 N N . LYS A 1 75 ? 7.557 2.645 10.877 1.00 88.44 75 LYS A N 1
ATOM 624 C CA . LYS A 1 75 ? 7.840 3.938 11.518 1.00 88.44 75 LYS A CA 1
ATOM 625 C C . LYS A 1 75 ? 7.171 5.120 10.800 1.00 88.44 75 LYS A C 1
ATOM 627 O O . LYS A 1 75 ? 7.461 6.275 11.104 1.00 88.44 75 LYS A O 1
ATOM 632 N N . GLY A 1 76 ? 6.309 4.853 9.819 1.00 86.75 76 GLY A N 1
ATOM 633 C CA . GLY A 1 76 ? 5.655 5.878 9.015 1.00 86.75 76 GLY A CA 1
ATOM 634 C C . GLY A 1 76 ? 4.547 6.594 9.775 1.00 86.75 76 GLY A C 1
ATOM 635 O O . GLY A 1 76 ? 3.666 5.966 10.349 1.00 86.75 76 GLY A O 1
ATOM 636 N N . GLN A 1 77 ? 4.517 7.925 9.704 1.00 87.31 77 GLN A N 1
ATOM 637 C CA . GLN A 1 77 ? 3.487 8.729 10.376 1.00 87.31 77 GLN A CA 1
ATOM 638 C C . GLN A 1 77 ? 2.098 8.638 9.726 1.00 87.31 77 GLN A C 1
ATOM 640 O O . GLN A 1 77 ? 1.111 9.035 10.337 1.00 87.31 77 GLN A O 1
ATOM 645 N N . ARG A 1 78 ? 1.993 8.182 8.474 1.00 84.75 78 ARG A N 1
ATOM 646 C CA . ARG A 1 78 ? 0.735 8.197 7.697 1.00 84.75 78 ARG A CA 1
ATOM 647 C C . ARG A 1 78 ? 0.464 6.875 6.972 1.00 84.75 78 ARG A C 1
ATOM 649 O O . ARG A 1 78 ? -0.238 6.858 5.966 1.00 84.75 78 ARG A O 1
ATOM 656 N N . GLY A 1 79 ? 1.073 5.795 7.458 1.00 92.50 79 GLY A N 1
ATOM 657 C CA . GLY A 1 79 ? 0.952 4.452 6.895 1.00 92.50 79 GLY A CA 1
ATOM 658 C C . GLY A 1 79 ? -0.046 3.575 7.649 1.00 92.50 79 GLY A C 1
ATOM 659 O O . GLY A 1 79 ? -0.634 3.968 8.659 1.00 92.50 79 GLY A O 1
ATOM 660 N N . ILE A 1 80 ? -0.200 2.343 7.172 1.00 94.12 80 ILE A N 1
ATOM 661 C CA . ILE A 1 80 ? -1.119 1.352 7.741 1.00 94.12 80 ILE A CA 1
ATOM 662 C C . ILE A 1 80 ? -0.731 1.007 9.184 1.00 94.12 80 ILE A C 1
ATOM 664 O O . ILE A 1 80 ? -1.605 0.875 10.035 1.00 94.12 80 ILE A O 1
ATOM 668 N N . PHE A 1 81 ? 0.562 0.928 9.507 1.00 94.56 81 PHE A N 1
ATOM 669 C CA . PHE A 1 81 ? 1.007 0.637 10.875 1.00 94.56 81 PHE A CA 1
ATOM 670 C C . PHE A 1 81 ? 0.592 1.711 11.882 1.00 94.56 81 PHE A C 1
ATOM 672 O O . PHE A 1 81 ? 0.129 1.368 12.971 1.00 94.56 81 PHE A O 1
ATOM 679 N N . ASN A 1 82 ? 0.679 2.991 11.511 1.00 95.31 82 ASN A N 1
ATOM 680 C CA . ASN A 1 82 ? 0.217 4.068 12.381 1.00 95.31 82 ASN A CA 1
ATOM 681 C C . ASN A 1 82 ? -1.316 4.069 12.519 1.00 95.31 82 ASN A C 1
ATOM 683 O O . ASN A 1 82 ? -1.830 4.313 13.607 1.00 95.31 82 ASN A O 1
ATOM 687 N N . PHE A 1 83 ? -2.061 3.693 11.475 1.00 95.38 83 PHE A N 1
ATOM 688 C CA . PHE A 1 83 ? -3.502 3.459 11.610 1.00 95.38 83 PHE A CA 1
ATOM 689 C C . PHE A 1 83 ? -3.826 2.310 12.568 1.00 95.38 83 PHE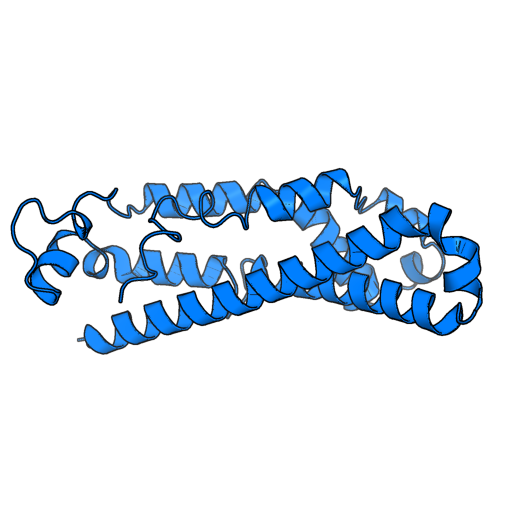 A C 1
ATOM 691 O O . PHE A 1 83 ? -4.696 2.448 13.421 1.00 95.38 83 PHE A O 1
ATOM 698 N N . LEU A 1 84 ? -3.103 1.191 12.484 1.00 95.44 84 LEU A N 1
ATOM 699 C CA . LEU A 1 84 ? -3.287 0.065 13.401 1.00 95.44 84 LEU A CA 1
ATOM 700 C C . LEU A 1 84 ? -2.943 0.453 14.848 1.00 95.44 84 LEU A C 1
ATOM 702 O O . LEU A 1 84 ? -3.650 0.050 15.766 1.00 95.44 84 LEU A O 1
ATOM 706 N N . ALA A 1 85 ? -1.904 1.266 15.064 1.00 96.44 85 ALA A N 1
ATOM 707 C CA . ALA A 1 85 ? -1.572 1.825 16.379 1.00 96.44 85 ALA A CA 1
ATOM 708 C C . ALA A 1 85 ? -2.657 2.781 16.910 1.00 96.44 85 ALA A C 1
ATOM 710 O O . ALA A 1 85 ? -2.988 2.748 18.099 1.00 96.44 85 ALA A O 1
ATOM 711 N N . PHE A 1 86 ? -3.257 3.585 16.027 1.00 95.44 86 PHE A N 1
ATOM 712 C CA . PHE A 1 86 ? -4.415 4.411 16.361 1.00 95.44 86 PHE A CA 1
ATOM 713 C C . PHE A 1 86 ? -5.617 3.549 16.772 1.00 95.44 86 PHE A C 1
ATOM 715 O O . PHE A 1 86 ? -6.237 3.821 17.798 1.00 95.44 86 PHE A O 1
ATOM 722 N N . VAL A 1 87 ? -5.931 2.495 16.013 1.00 95.19 87 VAL A N 1
ATOM 723 C CA . VAL A 1 87 ? -7.031 1.566 16.323 1.00 95.19 87 VAL A CA 1
ATOM 724 C C . VAL A 1 87 ? -6.798 0.870 17.662 1.00 95.19 87 VAL A C 1
ATOM 726 O O . VAL A 1 87 ? -7.705 0.842 18.488 1.00 95.19 87 VAL A O 1
ATOM 729 N N . GLU A 1 88 ? -5.586 0.370 17.907 1.00 95.81 88 GLU A N 1
ATOM 730 C CA . GLU A 1 88 ? -5.202 -0.261 19.175 1.00 95.81 88 GLU A CA 1
ATOM 731 C C . GLU A 1 88 ? -5.416 0.670 20.373 1.00 95.81 88 GLU A C 1
ATOM 733 O O . GLU A 1 88 ? -6.075 0.296 21.343 1.00 95.81 88 GLU A O 1
ATOM 738 N N . SER A 1 89 ? -4.926 1.907 20.276 1.00 96.31 89 SER A N 1
ATOM 739 C CA . SER A 1 89 ? -5.060 2.910 21.341 1.00 96.31 89 SER A CA 1
ATOM 740 C C . SER A 1 89 ? -6.517 3.288 21.639 1.00 96.31 89 SER A C 1
ATOM 742 O O . SER A 1 89 ? -6.805 3.839 22.699 1.00 96.31 89 SER A O 1
ATOM 744 N N . ASN A 1 90 ? -7.443 3.007 20.715 1.00 95.31 90 ASN A N 1
ATOM 745 C CA . ASN A 1 90 ? -8.844 3.423 20.785 1.00 95.31 90 ASN A CA 1
ATOM 746 C C . ASN A 1 90 ? -9.840 2.245 20.734 1.00 95.31 90 ASN A C 1
ATOM 748 O O . ASN A 1 90 ? -11.020 2.458 20.449 1.00 95.31 90 ASN A O 1
ATOM 752 N N . LEU A 1 91 ? -9.413 1.009 21.032 1.00 93.31 91 LEU A N 1
ATOM 753 C CA . LEU A 1 91 ? -10.260 -0.194 20.933 1.00 93.31 91 LEU A CA 1
ATOM 754 C C . LEU A 1 91 ? -11.582 -0.081 21.702 1.00 93.31 91 LEU A C 1
ATOM 756 O O . LEU A 1 91 ? -12.635 -0.433 21.175 1.00 93.31 91 LEU A O 1
ATOM 760 N N . SER A 1 92 ? -11.547 0.453 22.925 1.00 92.44 92 SER A N 1
ATOM 761 C CA . SER A 1 92 ? -12.748 0.619 23.754 1.00 92.44 92 SER A CA 1
ATOM 762 C C . SER A 1 92 ? -13.792 1.523 23.093 1.00 92.44 92 SER A C 1
ATOM 764 O O . SER A 1 92 ? -14.984 1.245 23.185 1.00 92.44 92 SER A O 1
ATOM 766 N N . MET A 1 93 ? -13.359 2.561 22.370 1.00 88.69 93 MET A N 1
ATOM 767 C CA . MET A 1 93 ? -14.237 3.468 21.624 1.00 88.69 93 MET A CA 1
ATOM 768 C C . MET A 1 93 ? -14.790 2.828 20.348 1.00 88.69 93 MET A C 1
ATOM 770 O O . MET A 1 93 ? -15.886 3.174 19.906 1.00 88.69 93 MET A O 1
ATOM 774 N N . LEU A 1 94 ? -14.050 1.897 19.751 1.00 87.81 94 LEU A N 1
ATOM 775 C CA . LEU A 1 94 ? -14.439 1.189 18.530 1.00 87.81 94 LEU A CA 1
ATOM 776 C C . LEU A 1 94 ? -15.296 -0.061 18.802 1.00 87.81 94 LEU A C 1
ATOM 778 O O . LEU A 1 94 ? -15.730 -0.717 17.857 1.00 87.81 94 LEU A O 1
ATOM 782 N N . ALA A 1 95 ? -15.577 -0.372 20.071 1.00 91.12 95 ALA A N 1
ATOM 783 C CA . ALA A 1 95 ? -16.439 -1.480 20.461 1.00 91.12 95 ALA A CA 1
ATOM 784 C C . ALA A 1 95 ? -17.873 -1.327 19.917 1.00 91.12 95 ALA A C 1
ATOM 786 O O . ALA A 1 95 ? -18.421 -0.221 19.846 1.00 91.12 95 ALA A O 1
ATOM 787 N N . ILE A 1 96 ? -18.507 -2.459 19.596 1.00 90.88 96 ILE A N 1
ATOM 788 C CA . ILE A 1 96 ? -19.864 -2.523 19.025 1.00 90.88 96 ILE A CA 1
ATOM 789 C C . ILE A 1 96 ? -20.887 -1.852 19.950 1.00 90.88 96 ILE A C 1
ATOM 791 O O . ILE A 1 96 ? -21.719 -1.081 19.481 1.00 90.88 96 ILE A O 1
ATOM 795 N N . GLU A 1 97 ? -20.766 -2.040 21.265 1.00 91.25 97 GLU A N 1
ATOM 796 C CA . GLU A 1 97 ? -21.636 -1.386 22.252 1.00 91.25 97 GLU A CA 1
ATOM 797 C C . GLU A 1 97 ? -21.549 0.139 22.198 1.00 91.25 97 GLU A C 1
ATOM 799 O O . GLU A 1 97 ? -22.557 0.846 22.276 1.00 91.25 97 GLU A O 1
ATOM 804 N N . GLN A 1 98 ? -20.340 0.671 22.012 1.00 89.94 98 GLN A N 1
ATOM 805 C CA . GLN A 1 98 ? -20.164 2.111 21.887 1.00 89.94 98 GLN A CA 1
ATOM 806 C C . GLN A 1 98 ? -20.744 2.616 20.564 1.00 89.94 98 GLN A C 1
ATOM 808 O O . GLN A 1 98 ? -21.351 3.684 20.540 1.00 89.94 98 GLN A O 1
ATOM 813 N N . LEU A 1 99 ? -20.634 1.849 19.477 1.00 87.69 99 LEU A N 1
ATOM 814 C CA . LEU A 1 99 ? -21.302 2.175 18.219 1.00 87.69 99 LEU A CA 1
ATOM 815 C C . LEU A 1 99 ? -22.832 2.184 18.372 1.00 87.69 99 LEU A C 1
ATOM 817 O O . LEU A 1 99 ? -23.468 3.164 17.977 1.00 87.69 99 LEU A O 1
ATOM 821 N N . LYS A 1 100 ? -23.408 1.134 18.975 1.00 92.00 100 LYS A N 1
ATOM 822 C CA . LYS A 1 100 ? -24.845 1.020 19.265 1.00 92.00 100 LYS A CA 1
ATOM 823 C C . LYS A 1 100 ? -25.331 2.240 20.039 1.00 92.00 100 LYS A C 1
ATOM 825 O O . LYS A 1 100 ? -26.274 2.899 19.610 1.00 92.00 100 LYS A O 1
ATOM 830 N N . ARG A 1 101 ? -24.628 2.597 21.119 1.00 90.69 101 ARG A N 1
ATOM 831 C CA . ARG A 1 101 ? -24.943 3.760 21.957 1.00 90.69 101 ARG A CA 1
ATOM 832 C C . ARG A 1 101 ? -24.863 5.083 21.192 1.00 90.69 101 ARG A C 1
ATOM 834 O O . ARG A 1 101 ? -25.746 5.919 21.341 1.00 90.69 101 ARG A O 1
ATOM 841 N N . ARG A 1 102 ? -23.814 5.300 20.392 1.00 88.31 102 ARG A N 1
ATOM 842 C CA . ARG A 1 102 ? -23.591 6.578 19.687 1.00 88.31 102 ARG A CA 1
ATOM 843 C C . ARG A 1 102 ? -24.565 6.815 18.540 1.00 88.31 102 ARG A C 1
ATOM 845 O O . ARG A 1 102 ? -24.921 7.961 18.281 1.00 88.31 102 ARG A O 1
ATOM 852 N N . LYS A 1 103 ? -24.960 5.752 17.839 1.00 88.88 103 LYS A N 1
ATOM 853 C CA . LYS A 1 103 ? -25.876 5.820 16.691 1.00 88.88 103 LYS A CA 1
ATOM 854 C C . LYS A 1 103 ? -27.324 5.497 17.049 1.00 88.88 103 LYS A C 1
ATOM 856 O O . LYS A 1 103 ? -28.186 5.621 16.188 1.00 88.88 103 LYS A O 1
ATOM 861 N N . ASN A 1 104 ? -27.582 5.126 18.303 1.00 92.81 104 ASN A N 1
ATOM 862 C CA . ASN A 1 104 ? -28.889 4.701 18.795 1.00 92.81 104 ASN A CA 1
ATOM 863 C C . ASN A 1 104 ? -29.497 3.576 17.936 1.00 92.81 104 ASN A C 1
ATOM 865 O O . ASN A 1 104 ? -30.673 3.615 17.578 1.00 92.81 104 ASN A O 1
ATOM 869 N N . TYR A 1 105 ? -28.668 2.600 17.551 1.00 92.94 105 TYR A N 1
ATOM 870 C CA . TYR A 1 105 ? -29.137 1.468 16.756 1.00 92.94 105 TYR A CA 1
ATOM 871 C C . TYR A 1 105 ? -29.997 0.525 17.615 1.00 92.94 105 TYR A C 1
ATOM 873 O O . TYR A 1 105 ? -29.605 0.222 18.747 1.00 92.94 105 TYR A O 1
ATOM 881 N N . PRO A 1 106 ? -31.132 0.027 17.091 1.00 94.06 106 PRO A N 1
ATOM 882 C CA . PRO A 1 106 ? -31.920 -0.990 17.776 1.00 94.06 106 PRO A CA 1
ATOM 883 C C . PRO A 1 106 ? -31.168 -2.326 17.840 1.00 94.06 106 PRO A C 1
ATOM 885 O O . PRO A 1 106 ? -30.233 -2.578 17.072 1.00 94.06 106 PRO A O 1
ATOM 888 N N . ASP A 1 107 ? -31.593 -3.202 18.750 1.00 92.38 107 ASP A N 1
ATOM 889 C CA . ASP A 1 107 ? -31.084 -4.572 18.809 1.00 92.38 107 ASP A CA 1
ATOM 890 C C . ASP A 1 107 ? -31.337 -5.323 17.498 1.00 92.38 107 ASP A C 1
ATOM 892 O O . ASP A 1 107 ? -32.377 -5.166 16.860 1.00 92.38 107 ASP A O 1
ATOM 896 N N . GLY A 1 108 ? -30.347 -6.108 17.065 1.00 89.81 108 GLY A N 1
ATOM 897 C CA . GLY A 1 108 ? -30.395 -6.830 15.790 1.00 89.81 108 GLY A CA 1
ATOM 898 C C . GLY A 1 108 ? -30.188 -5.962 14.542 1.00 89.81 108 GLY A C 1
ATOM 899 O O . GLY A 1 108 ? -30.271 -6.483 13.431 1.00 89.81 108 GLY A O 1
ATOM 900 N N . HIS A 1 109 ? -29.893 -4.662 14.680 1.00 91.25 109 HIS A N 1
ATOM 901 C CA . HIS A 1 109 ? -29.561 -3.822 13.528 1.00 91.25 109 HIS A CA 1
ATOM 902 C C . HIS A 1 109 ? -28.347 -4.396 12.779 1.00 91.25 109 HIS A C 1
ATOM 904 O O . HIS A 1 109 ? -27.316 -4.672 13.389 1.00 91.25 109 HIS A O 1
ATOM 910 N N . TRP A 1 110 ? -28.436 -4.528 11.453 1.00 89.88 110 TRP A N 1
ATOM 911 C CA . TRP A 1 110 ? -27.421 -5.188 10.618 1.00 89.88 110 TRP A CA 1
ATOM 912 C C . TRP A 1 110 ? -26.006 -4.611 10.796 1.00 89.88 110 TRP A C 1
ATOM 914 O O . TRP A 1 110 ? -25.035 -5.355 10.850 1.00 89.88 110 TRP A O 1
ATOM 924 N N . MET A 1 111 ? -25.874 -3.295 11.007 1.00 84.31 111 MET A N 1
ATOM 925 C CA . MET A 1 111 ? -24.575 -2.681 11.323 1.00 84.31 111 MET A CA 1
ATOM 926 C C . MET A 1 111 ? -23.938 -3.177 12.630 1.00 84.31 111 MET A C 1
ATOM 928 O O . MET A 1 111 ? -22.749 -2.944 12.826 1.00 84.31 111 MET A O 1
ATOM 932 N N . LEU A 1 112 ? -24.676 -3.809 13.539 1.00 88.06 112 LEU A N 1
ATOM 933 C CA . LEU A 1 112 ? -24.136 -4.409 14.763 1.00 88.06 112 LEU A CA 1
ATOM 934 C C . LEU A 1 112 ? -23.692 -5.864 14.546 1.00 88.06 112 LEU A C 1
ATOM 936 O O . LEU A 1 112 ? -22.898 -6.367 15.335 1.00 88.06 112 LEU A O 1
ATOM 940 N N . ALA A 1 113 ? -24.140 -6.513 13.466 1.00 88.50 113 ALA A N 1
ATOM 941 C CA . ALA A 1 113 ? -23.765 -7.874 13.086 1.00 88.50 113 ALA A CA 1
ATOM 942 C C . ALA A 1 113 ? -22.388 -7.898 12.393 1.00 88.50 113 ALA A C 1
ATOM 944 O O . ALA A 1 113 ? -22.260 -8.248 11.223 1.00 88.50 113 ALA A O 1
ATOM 945 N N . ARG A 1 114 ? -21.352 -7.467 13.118 1.00 86.00 114 ARG A N 1
ATOM 946 C CA . ARG A 1 114 ? -19.957 -7.456 12.661 1.00 86.00 114 ARG A CA 1
ATOM 947 C C . ARG A 1 114 ? -19.048 -8.066 13.719 1.00 86.00 114 ARG A C 1
ATOM 949 O O . ARG A 1 114 ? -19.357 -7.994 14.907 1.00 86.00 114 ARG A O 1
ATOM 956 N N . ASP A 1 115 ? -17.896 -8.571 13.298 1.00 87.44 115 ASP A N 1
ATOM 957 C CA . ASP A 1 115 ? -16.878 -9.029 14.238 1.00 87.44 115 ASP A CA 1
ATOM 958 C C . ASP A 1 115 ? -16.326 -7.856 15.054 1.00 87.44 115 ASP A C 1
ATOM 960 O O . ASP A 1 115 ? -16.053 -6.764 14.538 1.00 87.44 115 ASP A O 1
ATOM 964 N N . ALA A 1 116 ? -16.160 -8.082 16.357 1.00 88.50 116 ALA A N 1
ATOM 965 C CA . ALA A 1 116 ? -15.547 -7.102 17.235 1.00 88.50 116 ALA A CA 1
ATOM 966 C C . ALA A 1 116 ? -14.067 -6.922 16.873 1.00 88.50 116 ALA A C 1
ATOM 968 O O . ALA A 1 116 ? -13.323 -7.888 16.699 1.00 88.50 116 ALA A O 1
ATOM 969 N N . ILE A 1 117 ? -13.618 -5.668 16.818 1.00 90.38 117 ILE A N 1
ATOM 970 C CA . ILE A 1 117 ? -12.198 -5.360 16.649 1.00 90.38 117 ILE A CA 1
ATOM 971 C C . ILE A 1 117 ? -11.500 -5.661 17.976 1.00 90.38 117 ILE A C 1
ATOM 973 O O . ILE A 1 117 ? -11.750 -4.997 18.982 1.00 90.38 117 ILE A O 1
ATOM 977 N N . THR A 1 118 ? -10.623 -6.660 17.982 1.00 94.25 118 THR A N 1
ATOM 978 C CA . THR A 1 118 ? -9.841 -7.055 19.162 1.00 94.25 118 THR A CA 1
ATOM 979 C C . THR A 1 118 ? -8.357 -6.779 18.955 1.00 94.25 118 THR A C 1
ATOM 981 O O . THR A 1 118 ? -7.872 -6.717 17.822 1.00 94.25 118 THR A O 1
ATOM 984 N N . LEU A 1 119 ? -7.591 -6.689 20.044 1.00 95.94 119 LEU A N 1
ATOM 985 C CA . LEU A 1 119 ? -6.131 -6.583 19.963 1.00 95.94 119 LEU A CA 1
ATOM 986 C C . LEU A 1 119 ? -5.513 -7.736 19.152 1.00 95.94 119 LEU A C 1
ATOM 988 O O . LEU A 1 119 ? -4.580 -7.525 18.379 1.00 95.94 119 LEU A O 1
ATOM 992 N N . GLN A 1 120 ? -6.076 -8.942 19.268 1.00 95.94 120 GLN A N 1
ATOM 993 C CA . GLN A 1 120 ? -5.652 -10.101 18.487 1.00 95.94 120 GLN A CA 1
ATOM 994 C C . GLN A 1 120 ? -5.829 -9.861 16.983 1.00 95.94 120 GLN A C 1
ATOM 996 O O . GLN A 1 120 ? -4.898 -10.118 16.224 1.00 95.94 120 GLN A O 1
ATOM 1001 N N . THR A 1 121 ? -6.972 -9.312 16.551 1.00 94.00 121 THR A N 1
ATOM 1002 C CA . THR A 1 121 ? -7.193 -8.980 15.130 1.00 94.00 121 THR A CA 1
ATOM 1003 C C . THR A 1 121 ? -6.217 -7.911 14.627 1.00 94.00 121 THR A C 1
ATOM 1005 O O . THR A 1 121 ? -5.680 -8.036 13.528 1.00 94.00 121 THR A O 1
ATOM 1008 N N . VAL A 1 122 ? -5.907 -6.897 15.446 1.00 94.38 122 VAL A N 1
ATOM 1009 C CA . VAL A 1 122 ? -4.927 -5.854 15.098 1.00 94.38 122 VAL A CA 1
ATOM 1010 C C . VAL A 1 122 ? -3.527 -6.453 14.934 1.00 94.38 122 VAL A C 1
ATOM 1012 O O . VAL A 1 122 ? -2.853 -6.181 13.939 1.00 94.38 122 VAL A O 1
ATOM 1015 N N . ASN A 1 123 ? -3.098 -7.306 15.865 1.00 96.06 123 ASN A N 1
ATOM 1016 C CA . ASN A 1 123 ? -1.791 -7.961 15.804 1.00 96.06 123 ASN A CA 1
ATOM 1017 C C . ASN A 1 123 ? -1.689 -8.953 14.642 1.00 96.06 123 ASN A C 1
ATOM 1019 O O . ASN A 1 123 ? -0.677 -8.958 13.944 1.00 96.06 123 ASN A O 1
ATOM 1023 N N . ALA A 1 124 ? -2.747 -9.717 14.368 1.00 94.31 124 ALA A N 1
ATOM 1024 C CA . ALA A 1 124 ? -2.810 -10.588 13.199 1.00 94.31 124 ALA A CA 1
ATOM 1025 C C . ALA A 1 124 ? -2.658 -9.792 11.890 1.00 94.31 124 ALA A C 1
ATOM 1027 O O . ALA A 1 124 ? -1.925 -10.210 10.995 1.00 94.31 124 ALA A O 1
ATOM 1028 N N . ASN A 1 125 ? -3.278 -8.611 11.791 1.00 91.31 125 ASN A N 1
ATOM 1029 C CA . ASN A 1 125 ? -3.123 -7.734 10.629 1.00 91.31 125 ASN A CA 1
ATOM 1030 C C . ASN A 1 125 ? -1.696 -7.189 10.484 1.00 91.31 125 ASN A C 1
ATOM 1032 O O . ASN A 1 125 ? -1.167 -7.179 9.372 1.00 91.31 125 ASN A O 1
ATOM 1036 N N . ARG A 1 126 ? -1.042 -6.779 11.580 1.00 94.25 126 ARG A N 1
ATOM 1037 C CA . ARG A 1 126 ? 0.378 -6.373 11.546 1.00 94.25 126 ARG A CA 1
ATOM 1038 C C . ARG A 1 126 ? 1.267 -7.500 11.047 1.00 94.25 126 ARG A C 1
ATOM 1040 O O . ARG A 1 126 ? 2.097 -7.282 10.170 1.00 94.25 126 ARG A O 1
ATOM 1047 N N . GLU A 1 127 ? 1.063 -8.698 11.578 1.00 9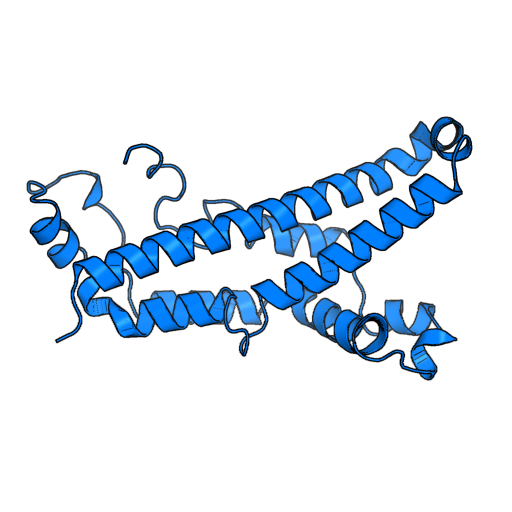5.06 127 GLU A N 1
ATOM 1048 C CA . GLU A 1 127 ? 1.867 -9.864 11.234 1.00 95.06 127 GLU A CA 1
ATOM 1049 C C . GLU A 1 127 ? 1.659 -10.277 9.777 1.00 95.06 127 GLU A C 1
ATOM 1051 O O . GLU A 1 127 ? 2.610 -10.541 9.045 1.00 95.06 127 GLU A O 1
ATOM 1056 N N . ARG A 1 128 ? 0.417 -10.218 9.293 1.00 90.56 128 ARG A N 1
ATOM 1057 C CA . ARG A 1 128 ? 0.110 -10.431 7.880 1.00 90.56 128 ARG A CA 1
ATOM 1058 C C . ARG A 1 128 ? 0.845 -9.452 6.967 1.00 90.56 128 ARG A C 1
ATOM 1060 O O . ARG A 1 128 ? 1.289 -9.858 5.899 1.00 90.56 128 ARG A O 1
ATOM 1067 N N . ILE A 1 129 ? 0.964 -8.185 7.366 1.00 90.06 129 ILE A N 1
ATOM 1068 C CA . ILE A 1 129 ? 1.700 -7.177 6.596 1.00 90.06 129 ILE A CA 1
ATOM 1069 C C . ILE A 1 129 ? 3.206 -7.461 6.633 1.00 90.06 129 ILE A C 1
ATOM 1071 O O . ILE A 1 129 ? 3.846 -7.437 5.585 1.00 90.06 129 ILE A O 1
ATOM 1075 N N . ARG A 1 130 ? 3.774 -7.769 7.805 1.00 90.56 130 ARG A N 1
ATOM 1076 C CA . ARG A 1 130 ? 5.205 -8.094 7.967 1.00 90.56 130 ARG A CA 1
ATOM 1077 C C . ARG A 1 130 ? 5.641 -9.301 7.144 1.00 90.56 130 ARG A C 1
ATOM 1079 O O . ARG A 1 130 ? 6.745 -9.309 6.609 1.00 90.56 130 ARG A O 1
ATOM 1086 N N . ASN A 1 131 ? 4.749 -10.275 6.995 1.00 89.12 131 ASN A N 1
ATOM 1087 C CA . ASN A 1 131 ? 4.980 -11.485 6.209 1.00 89.12 131 ASN A CA 1
ATOM 1088 C C . ASN A 1 131 ? 4.800 -11.290 4.692 1.00 89.12 131 ASN A C 1
ATOM 1090 O O . ASN A 1 131 ? 4.849 -12.254 3.929 1.00 89.12 131 ASN A O 1
ATOM 1094 N N . LEU A 1 132 ? 4.598 -10.058 4.214 1.00 85.56 132 LEU A N 1
ATOM 1095 C CA . LEU A 1 132 ? 4.645 -9.761 2.785 1.00 85.56 132 LEU A CA 1
ATOM 1096 C C . LEU A 1 132 ? 6.105 -9.673 2.321 1.00 85.56 132 LEU A C 1
ATOM 1098 O O . LEU A 1 132 ? 6.718 -8.607 2.369 1.00 85.56 132 LEU A O 1
ATOM 1102 N N . ASP A 1 133 ? 6.638 -10.780 1.797 1.00 83.88 133 ASP A N 1
ATOM 1103 C CA . ASP A 1 133 ? 8.034 -10.881 1.333 1.00 83.88 133 ASP A CA 1
ATOM 1104 C C . ASP A 1 133 ? 8.451 -9.758 0.372 1.00 83.88 133 ASP A C 1
ATOM 1106 O O . ASP A 1 133 ? 9.575 -9.261 0.427 1.00 83.88 133 ASP A O 1
ATOM 1110 N N . CYS A 1 134 ? 7.521 -9.289 -0.468 1.00 84.12 134 CYS A N 1
ATOM 1111 C CA . CYS A 1 134 ? 7.764 -8.201 -1.414 1.00 84.12 134 CYS A CA 1
ATOM 1112 C C . CYS A 1 134 ? 8.223 -6.896 -0.763 1.00 84.12 134 CYS A C 1
ATOM 1114 O O . CYS A 1 134 ? 8.927 -6.118 -1.404 1.00 84.12 134 CYS A O 1
ATOM 1116 N N . LEU A 1 135 ? 7.798 -6.618 0.476 1.00 87.19 135 LEU A N 1
ATOM 1117 C CA . LEU A 1 135 ? 8.092 -5.349 1.139 1.00 87.19 135 LEU A CA 1
ATOM 1118 C C . LEU A 1 135 ? 9.591 -5.189 1.391 1.00 87.19 135 LEU A C 1
ATOM 1120 O O . LEU A 1 135 ? 10.097 -4.073 1.307 1.00 87.19 135 LEU A O 1
ATOM 1124 N N . LYS A 1 136 ? 10.313 -6.296 1.606 1.00 89.19 136 LYS A N 1
ATOM 1125 C CA . LYS A 1 136 ? 11.777 -6.287 1.732 1.00 89.19 136 LYS A CA 1
ATOM 1126 C C . LYS A 1 136 ? 12.429 -5.800 0.438 1.00 89.19 136 LYS A C 1
ATOM 1128 O O . LYS A 1 136 ? 13.255 -4.894 0.474 1.00 89.19 136 LYS A O 1
ATOM 1133 N N . SER A 1 137 ? 11.994 -6.324 -0.709 1.00 88.62 137 SER A N 1
ATOM 1134 C CA . SER A 1 137 ? 12.496 -5.903 -2.023 1.00 88.62 137 SER A CA 1
ATOM 1135 C C . SER A 1 137 ? 12.192 -4.429 -2.310 1.00 88.62 137 SER A C 1
ATOM 1137 O O . SER A 1 137 ? 13.038 -3.714 -2.842 1.00 88.62 137 SER A O 1
ATOM 1139 N N . PHE A 1 138 ? 11.006 -3.947 -1.926 1.00 89.88 138 PHE A N 1
ATOM 1140 C CA . PHE A 1 138 ? 10.657 -2.529 -2.048 1.00 89.88 138 PHE A CA 1
ATOM 1141 C C . PHE A 1 138 ? 11.529 -1.626 -1.176 1.00 89.88 138 PHE A C 1
ATOM 1143 O O . PHE A 1 138 ? 12.004 -0.602 -1.665 1.00 89.88 138 PHE A O 1
ATOM 1150 N N . ALA A 1 139 ? 11.770 -2.014 0.078 1.00 89.75 139 ALA A N 1
ATOM 1151 C CA . ALA A 1 139 ? 12.627 -1.266 0.990 1.00 89.75 139 ALA A CA 1
ATOM 1152 C C . ALA A 1 139 ? 14.067 -1.176 0.460 1.00 89.75 139 ALA A C 1
ATOM 1154 O O . ALA A 1 139 ? 14.612 -0.079 0.377 1.00 89.75 139 ALA A O 1
ATOM 1155 N N . ILE A 1 140 ? 14.643 -2.296 0.001 1.00 89.75 140 ILE A N 1
ATOM 1156 C CA . ILE A 1 140 ? 15.996 -2.321 -0.579 1.00 89.75 140 ILE A CA 1
ATOM 1157 C C . ILE A 1 140 ? 16.074 -1.413 -1.809 1.00 89.75 140 ILE A C 1
ATOM 1159 O O . ILE A 1 140 ? 16.979 -0.588 -1.900 1.00 89.75 140 ILE A O 1
ATOM 1163 N N . ARG A 1 141 ? 15.111 -1.501 -2.736 1.00 88.19 141 ARG A N 1
ATOM 1164 C CA . ARG A 1 141 ? 15.095 -0.642 -3.932 1.00 88.19 141 ARG A CA 1
ATOM 1165 C C . ARG A 1 141 ? 14.926 0.830 -3.594 1.00 88.19 141 ARG A C 1
ATOM 1167 O O . ARG A 1 141 ? 15.600 1.662 -4.192 1.00 88.19 141 ARG A O 1
ATOM 1174 N N . ARG A 1 142 ? 14.065 1.172 -2.632 1.00 90.19 142 ARG A N 1
ATOM 1175 C CA . ARG A 1 142 ? 13.973 2.548 -2.140 1.00 90.19 142 ARG A CA 1
ATOM 1176 C C . ARG A 1 142 ? 15.330 3.001 -1.620 1.00 90.19 142 ARG A C 1
ATOM 1178 O O . ARG A 1 142 ? 15.829 4.016 -2.086 1.00 90.19 142 ARG A O 1
ATOM 1185 N N . ASP A 1 143 ? 15.925 2.254 -0.699 1.00 88.75 143 ASP A N 1
ATOM 1186 C CA . ASP A 1 143 ? 17.136 2.680 -0.002 1.00 88.75 143 ASP A CA 1
ATOM 1187 C C . ASP A 1 143 ? 18.330 2.783 -0.944 1.00 88.75 143 ASP A C 1
ATOM 1189 O O . ASP A 1 143 ? 19.019 3.796 -0.937 1.00 88.75 143 ASP A O 1
ATOM 1193 N N . LYS A 1 144 ? 18.540 1.777 -1.793 1.00 84.94 144 LYS A N 1
ATOM 1194 C CA . LYS A 1 144 ? 19.717 1.669 -2.663 1.00 84.94 144 LYS A CA 1
ATOM 1195 C C . LYS A 1 144 ? 19.636 2.457 -3.965 1.00 84.94 144 LYS A C 1
ATOM 1197 O O . LYS A 1 144 ? 20.673 2.668 -4.587 1.00 84.94 144 LYS A O 1
ATOM 1202 N N . PHE A 1 145 ? 18.436 2.841 -4.398 1.00 80.19 145 PHE A N 1
ATOM 1203 C CA . PHE A 1 145 ? 18.246 3.481 -5.701 1.00 80.19 145 PHE A CA 1
ATOM 1204 C C . PHE A 1 145 ? 17.539 4.837 -5.631 1.00 80.19 145 PHE A C 1
ATOM 1206 O O . PHE A 1 145 ? 17.855 5.725 -6.418 1.00 80.19 145 PHE A O 1
ATOM 1213 N N . HIS A 1 146 ? 16.591 5.026 -4.708 1.00 80.25 146 HIS A N 1
ATOM 1214 C CA . HIS A 1 146 ? 15.804 6.264 -4.627 1.00 80.25 146 HIS A CA 1
ATOM 1215 C C . HIS A 1 146 ? 16.228 7.199 -3.489 1.00 80.25 146 HIS A C 1
ATOM 1217 O O . HIS A 1 146 ? 16.186 8.414 -3.663 1.00 80.25 146 HIS A O 1
ATOM 1223 N N . ALA A 1 147 ? 16.604 6.660 -2.329 1.00 79.50 147 ALA A N 1
ATOM 1224 C CA . ALA A 1 147 ? 17.007 7.439 -1.159 1.00 79.50 147 ALA A CA 1
ATOM 1225 C C . ALA A 1 147 ? 18.520 7.676 -1.131 1.00 79.50 147 ALA A C 1
ATOM 1227 O O . ALA A 1 147 ? 18.976 8.781 -0.838 1.00 79.50 147 ALA A O 1
ATOM 1228 N N . HIS A 1 148 ? 19.297 6.652 -1.475 1.00 77.56 148 HIS A N 1
ATOM 1229 C CA . HIS A 1 148 ? 20.739 6.735 -1.612 1.00 77.56 148 HIS A CA 1
ATOM 1230 C C . HIS A 1 148 ? 21.084 6.351 -3.04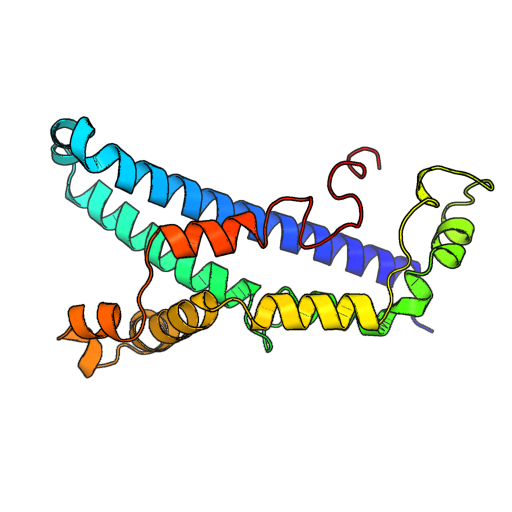6 1.00 77.56 148 HIS A C 1
ATOM 1232 O O . HIS A 1 148 ? 20.737 5.265 -3.494 1.00 77.56 148 HIS A O 1
ATOM 1238 N N . PHE A 1 149 ? 21.746 7.243 -3.784 1.00 76.94 149 PHE A N 1
ATOM 1239 C CA . PHE A 1 149 ? 22.366 6.899 -5.065 1.00 76.94 149 PHE A CA 1
ATOM 1240 C C . PHE A 1 149 ? 23.619 6.064 -4.782 1.00 76.94 149 PHE A C 1
ATOM 1242 O O . PHE A 1 149 ? 24.745 6.552 -4.885 1.00 76.94 149 PHE A O 1
ATOM 1249 N N . ASP A 1 150 ? 23.418 4.829 -4.319 1.00 79.00 150 ASP A N 1
ATOM 1250 C CA . ASP A 1 150 ? 24.507 3.937 -3.945 1.00 79.00 150 ASP A CA 1
ATOM 1251 C C . ASP A 1 150 ? 25.336 3.616 -5.195 1.00 79.00 150 ASP A C 1
ATOM 1253 O O . ASP A 1 150 ? 24.827 3.113 -6.201 1.00 79.00 150 ASP A O 1
ATOM 1257 N N . LYS A 1 151 ? 26.627 3.956 -5.138 1.00 79.62 151 LYS A N 1
ATOM 1258 C CA . LYS A 1 151 ? 27.541 3.866 -6.278 1.00 79.62 151 LYS A CA 1
ATOM 1259 C C . LYS A 1 151 ? 27.638 2.434 -6.805 1.00 79.62 151 LYS A C 1
ATOM 1261 O O . LYS A 1 151 ? 27.764 2.256 -8.012 1.00 79.62 151 LYS A O 1
ATOM 1266 N N . GLU A 1 152 ? 27.556 1.433 -5.928 1.00 80.56 152 GLU A N 1
ATOM 1267 C CA . GLU A 1 152 ? 27.638 0.026 -6.332 1.00 80.56 152 GLU A CA 1
ATOM 1268 C C . GLU A 1 152 ? 26.451 -0.386 -7.209 1.00 80.56 152 GLU A C 1
ATOM 1270 O O . GLU A 1 152 ? 26.638 -1.034 -8.234 1.00 80.56 152 GLU A O 1
ATOM 1275 N N . TYR A 1 153 ? 25.241 0.052 -6.856 1.00 77.06 153 TYR A N 1
ATOM 1276 C CA . TYR A 1 153 ? 24.014 -0.274 -7.591 1.00 77.06 153 TYR A CA 1
ATOM 1277 C C . TYR A 1 153 ? 23.772 0.649 -8.790 1.00 77.06 153 TYR A C 1
ATOM 1279 O O . TYR A 1 153 ? 23.033 0.302 -9.710 1.00 77.06 153 TYR A O 1
ATOM 1287 N N . PHE A 1 154 ? 24.390 1.832 -8.803 1.00 76.06 154 PHE A N 1
ATOM 1288 C CA . PHE A 1 154 ? 24.291 2.756 -9.928 1.00 76.06 154 PHE A CA 1
ATOM 1289 C C . PHE A 1 154 ? 24.931 2.183 -11.200 1.00 76.06 154 PHE A C 1
ATOM 1291 O O . PHE A 1 154 ? 24.355 2.304 -12.283 1.00 76.06 154 PHE A O 1
ATOM 1298 N N . PHE A 1 155 ? 26.105 1.557 -11.067 1.00 79.19 155 PHE A N 1
ATOM 1299 C CA . PHE A 1 155 ? 26.837 0.975 -12.196 1.00 79.19 155 PHE A CA 1
ATOM 1300 C C . PHE A 1 155 ? 26.438 -0.473 -12.504 1.00 79.19 155 PHE A C 1
ATOM 1302 O O . PHE A 1 155 ? 26.660 -0.920 -13.627 1.00 79.19 155 PHE A O 1
ATOM 1309 N N . ASP A 1 156 ? 25.810 -1.176 -11.558 1.00 80.06 156 ASP A N 1
ATOM 1310 C CA . ASP A 1 156 ? 25.330 -2.547 -11.736 1.00 80.06 156 ASP A CA 1
ATOM 1311 C C . ASP A 1 156 ? 23.843 -2.669 -11.372 1.00 80.06 156 ASP A C 1
ATOM 1313 O O . ASP A 1 156 ? 23.453 -2.985 -10.245 1.00 80.06 156 ASP A O 1
ATOM 1317 N N . ARG A 1 157 ? 22.985 -2.399 -12.362 1.00 75.31 157 ARG A N 1
ATOM 1318 C CA . ARG A 1 157 ? 21.530 -2.515 -12.197 1.00 75.31 157 ARG A CA 1
ATOM 1319 C C . ARG A 1 157 ? 21.058 -3.963 -12.080 1.00 75.31 157 ARG A C 1
ATOM 1321 O O . ARG A 1 157 ? 20.013 -4.181 -11.473 1.00 75.31 157 ARG A O 1
ATOM 1328 N N . HIS A 1 158 ? 21.800 -4.924 -12.628 1.00 81.81 158 HIS A N 1
ATOM 1329 C CA . HIS A 1 158 ? 21.439 -6.340 -12.543 1.00 81.81 158 HIS A CA 1
ATOM 1330 C C . HIS A 1 158 ? 21.587 -6.854 -11.117 1.00 81.81 158 HIS A C 1
ATOM 1332 O O . HIS A 1 158 ? 20.681 -7.508 -10.611 1.00 81.81 158 HIS A O 1
ATOM 1338 N N . ARG A 1 159 ? 22.627 -6.416 -10.403 1.00 83.88 159 ARG A N 1
ATOM 1339 C CA . ARG A 1 159 ? 22.767 -6.702 -8.972 1.00 83.88 159 ARG A CA 1
ATOM 1340 C C . ARG A 1 159 ? 21.551 -6.265 -8.146 1.00 83.88 159 ARG A C 1
ATOM 1342 O O . ARG A 1 159 ? 21.136 -6.977 -7.240 1.00 83.88 159 ARG A O 1
ATOM 1349 N N . LEU A 1 160 ? 20.913 -5.135 -8.479 1.00 82.62 160 LEU A N 1
ATOM 1350 C CA . LEU A 1 160 ? 19.671 -4.711 -7.811 1.00 82.62 160 LEU A CA 1
ATOM 1351 C C . LEU A 1 160 ? 18.478 -5.631 -8.131 1.00 82.62 160 LEU A C 1
ATOM 1353 O O . LEU A 1 160 ? 17.561 -5.778 -7.318 1.00 82.62 160 LEU A O 1
ATOM 1357 N N . GLU A 1 161 ? 18.443 -6.204 -9.332 1.00 82.81 161 GLU A N 1
ATOM 1358 C CA . GLU A 1 161 ? 17.427 -7.181 -9.730 1.00 82.81 161 GLU A CA 1
ATOM 1359 C C . GLU A 1 161 ? 17.587 -8.497 -8.971 1.00 82.81 161 GLU A C 1
ATOM 1361 O O . GLU A 1 161 ? 16.573 -9.047 -8.537 1.00 82.81 161 GLU A O 1
ATOM 1366 N N . ASP A 1 162 ? 18.828 -8.916 -8.731 1.00 84.81 162 ASP A N 1
ATOM 1367 C CA . ASP A 1 162 ? 19.171 -10.124 -7.980 1.00 84.81 162 ASP A CA 1
ATOM 1368 C C . ASP A 1 162 ? 18.939 -9.960 -6.469 1.00 84.81 162 ASP A C 1
ATOM 1370 O O . ASP A 1 162 ? 18.296 -10.805 -5.844 1.00 84.81 162 ASP A O 1
ATOM 1374 N N . ASP A 1 163 ? 19.394 -8.847 -5.884 1.00 84.62 163 ASP A N 1
ATOM 1375 C CA . ASP A 1 163 ? 19.294 -8.583 -4.441 1.00 84.62 163 ASP A CA 1
ATOM 1376 C C . ASP A 1 163 ? 17.861 -8.222 -4.007 1.00 84.62 163 ASP A C 1
ATOM 1378 O O . ASP A 1 163 ? 17.444 -8.473 -2.872 1.00 84.62 163 ASP A O 1
ATOM 1382 N N . ALA A 1 164 ? 17.079 -7.614 -4.904 1.00 85.00 164 ALA A N 1
ATOM 1383 C CA . ALA A 1 164 ? 15.718 -7.169 -4.626 1.00 85.00 164 ALA A CA 1
ATOM 1384 C C . ALA A 1 164 ? 14.760 -7.498 -5.782 1.00 85.00 164 ALA A C 1
ATOM 1386 O O . ALA A 1 164 ? 14.216 -6.586 -6.419 1.00 85.00 164 ALA A O 1
ATOM 1387 N N . PRO A 1 165 ? 14.480 -8.780 -6.056 1.00 82.56 165 PRO A N 1
ATOM 1388 C CA . PRO A 1 165 ? 13.675 -9.171 -7.203 1.00 82.56 165 PRO A CA 1
ATOM 1389 C C . PRO A 1 165 ? 12.231 -8.686 -7.049 1.00 82.56 165 PRO A C 1
ATOM 1391 O O . PRO A 1 165 ? 11.510 -9.060 -6.123 1.00 82.56 165 PRO A O 1
ATOM 1394 N N . LEU A 1 166 ? 11.779 -7.865 -7.998 1.00 78.56 166 LEU A N 1
ATOM 1395 C CA . LEU A 1 166 ? 10.373 -7.488 -8.136 1.00 78.56 166 LEU A CA 1
ATOM 1396 C C . LEU A 1 166 ? 9.787 -8.199 -9.351 1.00 78.56 166 LEU A C 1
ATOM 1398 O O . LEU A 1 166 ? 9.673 -7.644 -10.439 1.00 78.56 166 LEU A O 1
ATOM 1402 N N . VAL A 1 167 ? 9.398 -9.457 -9.152 1.00 65.69 167 VAL A N 1
ATOM 1403 C CA . VAL A 1 167 ? 8.662 -10.207 -10.171 1.00 65.69 167 VAL A CA 1
ATOM 1404 C C . VAL A 1 167 ? 7.207 -9.731 -10.167 1.00 65.69 167 VAL A C 1
ATOM 1406 O O . VAL A 1 167 ? 6.590 -9.560 -9.114 1.00 65.69 167 VAL A O 1
ATOM 1409 N N . TRP A 1 168 ? 6.610 -9.548 -11.343 1.00 56.59 168 TRP A N 1
ATOM 1410 C CA . TRP A 1 168 ? 5.216 -9.108 -11.503 1.00 56.59 168 TRP A CA 1
ATOM 1411 C C . TRP A 1 168 ? 4.187 -9.928 -10.715 1.00 56.59 168 TRP A C 1
ATOM 1413 O O . TRP A 1 168 ? 3.183 -9.396 -10.232 1.00 56.59 168 TRP A O 1
ATOM 1423 N N . VAL A 1 169 ? 4.440 -11.227 -10.546 1.00 51.06 169 VAL A N 1
ATOM 1424 C CA . VAL A 1 169 ? 3.617 -12.127 -9.723 1.00 51.06 169 VAL A CA 1
ATOM 1425 C C . VAL A 1 169 ? 3.583 -11.662 -8.263 1.00 51.06 169 VAL A C 1
ATOM 1427 O O . VAL A 1 169 ? 2.540 -11.732 -7.609 1.00 51.06 169 VAL A O 1
ATOM 1430 N N . THR A 1 170 ? 4.689 -11.112 -7.772 1.00 52.25 170 THR A N 1
ATOM 1431 C CA . THR A 1 170 ? 4.838 -10.581 -6.420 1.00 52.25 170 THR A CA 1
ATOM 1432 C C . THR A 1 170 ? 4.049 -9.277 -6.244 1.00 52.25 170 THR A C 1
ATOM 1434 O O . THR A 1 170 ? 3.318 -9.149 -5.266 1.00 52.25 170 THR A O 1
ATOM 1437 N N . LEU A 1 171 ? 4.044 -8.382 -7.244 1.00 51.88 171 LEU A N 1
ATOM 1438 C CA . LEU A 1 171 ? 3.214 -7.159 -7.266 1.00 51.88 171 LEU A CA 1
ATOM 1439 C C . LEU A 1 171 ? 1.702 -7.454 -7.237 1.00 51.88 171 LEU A C 1
ATOM 1441 O O . LEU A 1 171 ? 0.905 -6.707 -6.657 1.00 51.88 171 LEU A O 1
ATOM 1445 N N . ARG A 1 172 ? 1.285 -8.571 -7.846 1.00 43.69 172 ARG A N 1
ATOM 1446 C CA . ARG A 1 172 ? -0.108 -9.046 -7.820 1.00 43.69 172 ARG A CA 1
ATOM 1447 C C . ARG A 1 172 ? -0.517 -9.539 -6.433 1.00 43.69 172 ARG A C 1
ATOM 1449 O O . ARG A 1 172 ? -1.662 -9.319 -6.044 1.00 43.69 172 ARG A O 1
ATOM 1456 N N . LYS A 1 173 ? 0.396 -10.179 -5.691 1.00 47.19 173 LYS A N 1
ATOM 1457 C CA . LYS A 1 173 ? 0.164 -10.546 -4.288 1.00 47.19 173 LYS A CA 1
ATOM 1458 C C . LYS A 1 173 ? 0.022 -9.277 -3.450 1.00 47.19 173 LYS A C 1
ATOM 1460 O O . LYS A 1 173 ? -1.045 -9.094 -2.893 1.00 47.19 173 LYS A O 1
ATOM 1465 N N . SER A 1 174 ? 0.952 -8.323 -3.512 1.00 45.09 174 SER A N 1
ATOM 1466 C CA . SER A 1 174 ? 0.884 -7.064 -2.741 1.00 45.09 174 SER A CA 1
ATOM 1467 C C . SER A 1 174 ? -0.384 -6.234 -2.998 1.00 45.09 174 SER A C 1
ATOM 1469 O O . SER A 1 174 ? -0.894 -5.602 -2.079 1.00 45.09 174 SER A O 1
ATOM 1471 N N . SER A 1 175 ? -0.918 -6.242 -4.225 1.00 40.81 175 S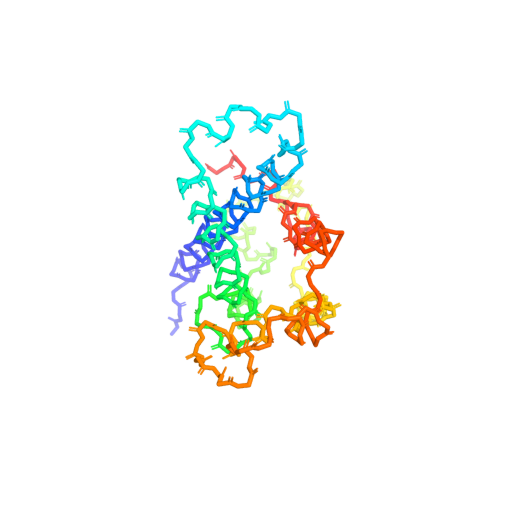ER A N 1
ATOM 1472 C CA . SER A 1 175 ? -2.143 -5.508 -4.596 1.00 40.81 175 SER A CA 1
ATOM 1473 C C . SER A 1 175 ? -3.445 -6.284 -4.350 1.00 40.81 175 SER A C 1
ATOM 1475 O O . SER A 1 175 ? -4.486 -5.667 -4.155 1.00 40.81 175 SER A O 1
ATOM 1477 N N . ARG A 1 176 ? -3.433 -7.625 -4.316 1.00 40.03 176 ARG A N 1
ATOM 1478 C CA . ARG A 1 176 ? -4.639 -8.439 -4.040 1.00 40.03 176 ARG A CA 1
ATOM 1479 C C . ARG A 1 176 ? -4.743 -8.935 -2.601 1.00 40.03 176 ARG A C 1
ATOM 1481 O O . ARG A 1 176 ? -5.849 -9.043 -2.091 1.00 40.03 176 ARG A O 1
ATOM 1488 N N . SER A 1 177 ? -3.627 -9.212 -1.928 1.00 40.12 177 SER A N 1
ATOM 1489 C CA . SER A 1 177 ? -3.622 -9.601 -0.512 1.00 40.12 177 SER A CA 1
ATOM 1490 C C . SER A 1 177 ? -3.844 -8.412 0.417 1.00 40.12 177 SER A C 1
ATOM 1492 O O . SER A 1 177 ? -4.187 -8.637 1.578 1.00 40.12 177 SER A O 1
ATOM 1494 N N . SER A 1 178 ? -3.669 -7.186 -0.097 1.00 40.50 178 SER A N 1
ATOM 1495 C CA . SER A 1 178 ? -3.666 -5.961 0.707 1.00 40.50 178 SER A CA 1
ATOM 1496 C C . SER A 1 178 ? -4.744 -4.934 0.349 1.00 40.50 178 SER A C 1
ATOM 1498 O O . SER A 1 178 ? -5.049 -4.067 1.158 1.00 40.50 178 SER A O 1
ATOM 1500 N N . LEU A 1 179 ? -5.295 -4.974 -0.869 1.00 38.94 179 LEU A N 1
ATOM 1501 C CA . LEU A 1 179 ? -6.064 -3.844 -1.410 1.00 38.94 179 LEU A CA 1
ATOM 1502 C C . LEU A 1 179 ? -7.350 -4.240 -2.143 1.00 38.94 179 LEU A C 1
ATOM 1504 O O . LEU A 1 179 ? -8.013 -3.379 -2.714 1.00 38.94 179 LEU A O 1
ATOM 1508 N N . THR A 1 180 ? -7.772 -5.506 -2.084 1.00 33.06 180 THR A N 1
ATOM 1509 C CA . THR A 1 180 ? -9.209 -5.757 -2.211 1.00 33.06 180 THR A CA 1
ATOM 1510 C C . THR A 1 180 ? -9.851 -5.306 -0.907 1.00 33.06 180 THR A C 1
ATOM 1512 O O . THR A 1 180 ? -9.426 -5.720 0.176 1.00 33.06 180 THR A O 1
ATOM 1515 N N . SER A 1 181 ? -10.895 -4.484 -1.014 1.00 35.38 181 SER A N 1
ATOM 1516 C CA . SER A 1 181 ? -11.786 -4.030 0.065 1.00 35.38 181 SER A CA 1
ATOM 1517 C C . SER A 1 181 ? -12.400 -5.152 0.925 1.00 35.38 181 SER A C 1
ATOM 1519 O O . SER A 1 181 ? -13.262 -4.904 1.755 1.00 35.38 181 SER A O 1
ATOM 1521 N N . SER A 1 182 ? -11.978 -6.393 0.725 1.00 33.53 182 SER A N 1
ATOM 1522 C CA . SER A 1 182 ? -12.462 -7.603 1.362 1.00 33.53 182 SER A CA 1
ATOM 1523 C C . SER A 1 182 ? -11.434 -8.314 2.252 1.00 33.53 182 SER A C 1
ATOM 1525 O O . SER A 1 182 ? -11.839 -9.240 2.946 1.00 33.53 182 SER A O 1
ATOM 1527 N N . THR A 1 183 ? -10.139 -7.939 2.274 1.00 33.31 183 THR A N 1
ATOM 1528 C CA . THR A 1 183 ? -9.136 -8.827 2.918 1.00 33.31 183 THR A CA 1
ATOM 1529 C C . THR A 1 183 ? -8.137 -8.206 3.900 1.00 33.31 183 THR A C 1
ATOM 1531 O O . THR A 1 183 ? -7.615 -8.963 4.713 1.00 33.31 183 THR A O 1
ATOM 1534 N N . ILE A 1 184 ? -7.869 -6.892 3.912 1.00 33.84 184 ILE A N 1
ATOM 1535 C CA . ILE A 1 184 ? -7.173 -6.260 5.071 1.00 33.84 184 ILE A CA 1
ATOM 1536 C C . ILE A 1 184 ? -8.158 -5.855 6.161 1.00 33.84 184 ILE A C 1
ATOM 1538 O O . ILE A 1 184 ? -7.794 -5.677 7.319 1.00 33.84 184 ILE A O 1
ATOM 1542 N N . ILE A 1 185 ? -9.432 -5.781 5.798 1.00 34.22 185 ILE A N 1
ATOM 1543 C CA . ILE A 1 185 ? -10.505 -5.480 6.709 1.00 34.22 185 ILE A CA 1
ATOM 1544 C C . ILE A 1 185 ? -11.687 -6.343 6.253 1.00 34.22 185 ILE A C 1
ATOM 1546 O O . ILE A 1 185 ? -12.373 -6.017 5.295 1.00 34.22 185 ILE A O 1
ATOM 1550 N N . GLN A 1 186 ? -11.914 -7.454 6.953 1.00 30.88 186 GLN A N 1
ATOM 1551 C CA . GLN A 1 186 ? -13.243 -8.054 7.108 1.00 30.88 186 GLN A CA 1
ATOM 1552 C C . GLN A 1 186 ? -14.062 -7.232 8.137 1.00 30.88 186 GLN A C 1
ATOM 1554 O O . GLN A 1 186 ? -14.843 -7.758 8.910 1.00 30.88 186 GLN A O 1
ATOM 1559 N N . LEU A 1 187 ? -13.868 -5.909 8.168 1.00 30.81 187 LEU A N 1
ATOM 1560 C CA . LEU A 1 187 ? -14.953 -4.960 8.418 1.00 30.81 187 LEU A CA 1
ATOM 1561 C C . LEU A 1 187 ? -15.436 -4.532 7.023 1.00 30.81 187 LEU A C 1
ATOM 1563 O O . LEU A 1 187 ? -14.630 -4.341 6.114 1.00 30.81 187 LEU A O 1
ATOM 1567 N N . PRO A 1 188 ? -16.738 -4.402 6.808 1.00 30.47 188 PRO A N 1
ATOM 1568 C CA . PRO A 1 188 ? -17.310 -4.347 5.474 1.00 30.47 188 PRO A CA 1
ATOM 1569 C C . PRO A 1 188 ? -16.902 -3.048 4.762 1.00 30.47 188 PRO A C 1
ATOM 1571 O O . PRO A 1 188 ? -17.545 -2.015 4.919 1.00 30.47 188 PRO A O 1
ATOM 1574 N N . MET A 1 189 ? -15.842 -3.066 3.944 1.00 32.94 189 MET A N 1
ATOM 1575 C CA . MET A 1 189 ? -15.486 -1.908 3.106 1.00 32.94 189 MET A CA 1
ATOM 1576 C C . MET A 1 189 ? -16.318 -1.833 1.817 1.00 32.94 189 MET A C 1
ATOM 1578 O O . MET A 1 189 ? -16.079 -0.967 0.983 1.00 32.94 189 MET A O 1
ATOM 1582 N N . THR A 1 190 ? -17.313 -2.709 1.654 1.00 28.33 190 THR A N 1
ATOM 1583 C CA . THR A 1 190 ? -18.299 -2.651 0.560 1.00 28.33 190 THR A CA 1
ATOM 1584 C C . THR A 1 190 ? -19.719 -2.298 1.022 1.00 28.33 190 THR A C 1
ATOM 1586 O O . THR A 1 190 ? -20.538 -1.964 0.177 1.00 28.33 190 THR A O 1
ATOM 1589 N N . GLU A 1 191 ? -20.000 -2.236 2.333 1.00 29.02 191 GLU A N 1
ATOM 1590 C CA . GLU A 1 191 ? -21.337 -1.871 2.861 1.00 29.02 191 GLU A CA 1
ATOM 1591 C C . GLU A 1 191 ? -21.379 -0.524 3.605 1.00 29.02 191 GLU A C 1
ATOM 1593 O O . GLU A 1 191 ? -22.407 -0.130 4.146 1.00 29.02 191 GLU A O 1
ATOM 1598 N N . MET A 1 192 ? -20.283 0.240 3.600 1.00 31.81 192 MET A N 1
ATOM 1599 C CA . MET A 1 192 ? -20.250 1.612 4.136 1.00 31.81 192 MET A CA 1
ATOM 1600 C C . MET A 1 192 ? -20.495 2.692 3.071 1.00 31.81 192 MET A C 1
ATOM 1602 O O . MET A 1 192 ? -20.293 3.872 3.342 1.00 31.81 192 MET A O 1
ATOM 1606 N N . CYS A 1 193 ? -20.957 2.310 1.875 1.00 25.39 193 CYS A N 1
ATOM 1607 C CA . CYS A 1 193 ? -21.459 3.246 0.857 1.00 25.39 193 CYS A CA 1
ATOM 1608 C C . CYS A 1 193 ? -22.841 3.839 1.202 1.00 25.39 193 CYS A C 1
ATOM 1610 O O . CYS A 1 193 ? -23.433 4.522 0.373 1.00 25.39 193 CYS A O 1
ATOM 1612 N N . LEU A 1 194 ? -23.350 3.591 2.411 1.00 25.30 194 LEU A N 1
ATOM 1613 C CA . LEU A 1 194 ? -24.571 4.185 2.949 1.00 25.30 194 LEU A CA 1
ATOM 1614 C C . LEU A 1 194 ? -24.276 4.768 4.341 1.00 25.30 194 LEU A C 1
ATOM 1616 O O . LEU A 1 194 ? -24.750 4.271 5.362 1.00 25.30 194 LEU A O 1
ATOM 1620 N N . CYS A 1 195 ? -23.426 5.793 4.360 1.00 32.06 195 CYS A N 1
ATOM 1621 C CA . CYS A 1 195 ? -23.456 6.852 5.365 1.00 32.06 195 CYS A CA 1
ATOM 1622 C C . CYS A 1 195 ? -24.007 8.106 4.691 1.00 32.06 195 CYS A C 1
ATOM 1624 O O . CYS A 1 195 ? -23.533 8.398 3.569 1.00 32.06 195 CYS A O 1
#

Radius of gyration: 20.57 Å; chains: 1; bounding box: 60×26×62 Å

Foldseek 3Di:
DDDLVVLVVVLVVLVVLLLVLLVVLLVLLVVLVVLVVCCVVCVVVCVVPVVVSVVSNVVSVVVNLVSLCQAQPCPHCNHPNVSLVSCVVCLVCQFLVNVCVVVVDDPPDVLSPADRDDPVLSVVLNVLSVPLPLNVLSVCCCVPVPVDVPVVCVVPVVVNCVVRPDDSVSVVCCSVCPPDCCHSDPPRSPPVPPD

Organism: NCBI:txid174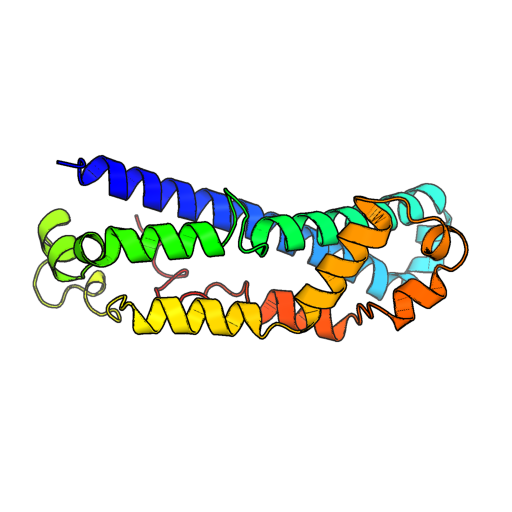2973

InterPro domains:
  IPR040704 HEPN, AbiU2-like [PF18734] (10-169)

Sequence (195 aa):
MTNIREIEKQFETYRANLNSEATRLACYVALYKRLYERRNDRLREMNLAPAFFLTATDALFSAIILWVDKLFVEKGQRGIFNFLAFVESNLSMLAIEQLKRRKNYPDGHWMLARDAITLQTVNANRERIRNLDCLKSFAIRRDKFHAHFDKEYFFDRHRLEDDAPLVWVTLRKSSRSSLTSSTIIQLPMTEMCLC